Protein AF-A0A7C3YV09-F1 (afdb_monomer_lite)

Radius of gyration: 25.55 Å; chains: 1; bounding box: 56×50×70 Å

Secondary structure (DSSP, 8-state):
-HHHHHHHHHHHHHHHHHHHHHHH----------S-HHHHHHHHHHHHHHHHHHHHHHH-THHHHHHHHHHHHH--HHHHHHHHHHHH-TTS-HHHHHHHHHHHHHH--HHHHHHHHHHTTSTTTHHHHHHHHHHTT-HHHHHHHHHHTT-GGGGTT-GGGHHHHHHHTT-SSHHHHHHHHHHHHHTS-S-HHHHHHHHHHHTT-SSHHHHHHHHHHHHHHHGGGGHHHHHHHHTT---HHHHTT-TTHHHHHHHHHHHHHHHHHT-

Structure (mmCIF, N/CA/C/O backbone):
data_AF-A0A7C3YV09-F1
#
_entry.id   AF-A0A7C3YV09-F1
#
loop_
_atom_site.group_PDB
_atom_site.id
_atom_site.type_symbol
_atom_site.label_atom_id
_atom_site.label_alt_id
_atom_site.label_comp_id
_atom_site.label_asym_id
_atom_site.label_entity_id
_atom_site.label_seq_id
_atom_site.pdbx_PDB_ins_code
_atom_site.Cartn_x
_atom_site.Cartn_y
_atom_site.Cartn_z
_atom_site.occupancy
_atom_site.B_iso_or_equiv
_atom_site.auth_seq_id
_atom_site.auth_comp_id
_atom_site.auth_asym_id
_atom_site.auth_atom_id
_atom_site.pdbx_PDB_model_num
ATOM 1 N N . MET A 1 1 ? 35.992 11.903 -17.906 1.00 48.69 1 MET A N 1
ATOM 2 C CA . MET A 1 1 ? 34.557 11.782 -18.276 1.00 48.69 1 MET A CA 1
ATOM 3 C C . MET A 1 1 ? 34.264 10.594 -19.197 1.00 48.69 1 MET A C 1
ATOM 5 O O . MET A 1 1 ? 33.323 9.869 -18.907 1.00 48.69 1 MET A O 1
ATOM 9 N N . PHE A 1 2 ? 35.063 10.348 -20.244 1.00 41.41 2 PHE A N 1
ATOM 10 C CA . PHE A 1 2 ? 34.848 9.272 -21.231 1.00 41.41 2 PHE A CA 1
ATOM 11 C C . PHE A 1 2 ? 34.800 7.844 -20.635 1.00 41.41 2 PHE A C 1
ATOM 13 O O . PHE A 1 2 ? 33.853 7.107 -20.892 1.00 41.41 2 PHE A O 1
ATOM 20 N N . ASN A 1 3 ? 35.731 7.493 -19.736 1.00 53.75 3 ASN A N 1
ATOM 21 C CA . ASN A 1 3 ? 35.759 6.164 -19.096 1.00 53.75 3 ASN A CA 1
ATOM 22 C C . ASN A 1 3 ? 34.523 5.866 -18.236 1.00 53.75 3 ASN A C 1
ATOM 24 O O . ASN A 1 3 ? 33.984 4.769 -18.306 1.00 53.75 3 ASN A O 1
ATOM 28 N N . ARG A 1 4 ? 34.012 6.858 -17.496 1.00 54.62 4 ARG A N 1
ATOM 29 C CA . ARG A 1 4 ? 32.822 6.693 -16.646 1.00 54.62 4 ARG A CA 1
ATOM 30 C C . ARG A 1 4 ? 31.547 6.497 -17.476 1.00 54.62 4 ARG A C 1
ATOM 32 O O . ARG A 1 4 ? 30.657 5.764 -17.061 1.00 54.62 4 ARG A O 1
ATOM 39 N N . LYS A 1 5 ? 31.460 7.132 -18.653 1.00 51.94 5 LYS A N 1
ATOM 40 C CA . LYS A 1 5 ? 30.343 6.950 -19.593 1.00 51.94 5 LYS A CA 1
ATOM 41 C C . LYS A 1 5 ? 30.357 5.542 -20.203 1.00 51.94 5 LYS A C 1
ATOM 43 O O . LYS A 1 5 ? 29.331 4.874 -20.159 1.00 51.94 5 LYS A O 1
ATOM 48 N N . MET A 1 6 ? 31.520 5.067 -20.659 1.00 53.25 6 MET A N 1
ATOM 49 C CA . MET A 1 6 ? 31.683 3.691 -21.157 1.00 53.25 6 MET A CA 1
ATOM 50 C C . MET A 1 6 ? 31.401 2.631 -20.088 1.00 53.25 6 MET A C 1
ATOM 52 O O . MET A 1 6 ? 30.827 1.591 -20.386 1.00 53.25 6 MET A O 1
ATOM 56 N N . GLU A 1 7 ? 31.811 2.864 -18.845 1.00 60.53 7 GLU A N 1
ATOM 57 C CA . GLU A 1 7 ? 31.589 1.926 -17.742 1.00 60.53 7 GLU A CA 1
ATOM 58 C C . GLU A 1 7 ? 30.100 1.809 -17.383 1.00 60.53 7 GLU A C 1
ATOM 60 O O . GLU A 1 7 ? 29.588 0.707 -17.183 1.00 60.53 7 GLU A O 1
ATOM 65 N N . ILE A 1 8 ? 29.377 2.935 -17.401 1.00 55.62 8 ILE A N 1
ATOM 66 C CA . ILE A 1 8 ? 27.917 2.965 -17.258 1.00 55.62 8 ILE A CA 1
ATOM 67 C C . ILE A 1 8 ? 27.248 2.234 -18.428 1.00 55.62 8 ILE A C 1
ATOM 69 O O . ILE A 1 8 ? 26.404 1.378 -18.187 1.00 55.62 8 ILE A O 1
ATOM 73 N N . GLU A 1 9 ? 27.637 2.515 -19.675 1.00 57.12 9 GLU A N 1
ATOM 74 C CA . GLU A 1 9 ? 27.105 1.828 -20.862 1.00 57.12 9 GLU A CA 1
ATOM 75 C C . GLU A 1 9 ? 27.348 0.315 -20.813 1.00 57.12 9 GLU A C 1
ATOM 77 O O . GLU A 1 9 ? 26.419 -0.453 -21.050 1.00 57.12 9 GLU A O 1
ATOM 82 N N . LYS A 1 10 ? 28.546 -0.135 -20.419 1.00 63.06 10 LYS A N 1
ATOM 83 C CA . LYS A 1 10 ? 28.852 -1.565 -20.243 1.00 63.06 10 LYS A CA 1
ATOM 84 C C . LYS A 1 10 ? 27.977 -2.213 -19.177 1.00 63.06 10 LYS A C 1
ATOM 86 O O . LYS A 1 10 ? 27.435 -3.286 -19.424 1.00 63.06 10 LYS A O 1
ATOM 91 N N . LYS A 1 11 ? 27.799 -1.556 -18.026 1.00 63.25 11 LYS A N 1
ATOM 92 C CA . LYS A 1 11 ? 26.943 -2.053 -16.938 1.00 63.25 11 LYS A CA 1
ATOM 93 C C . LYS A 1 11 ? 25.463 -2.092 -17.333 1.00 63.25 11 LYS A C 1
ATOM 95 O O . LYS A 1 11 ? 24.710 -2.929 -16.854 1.00 63.25 11 LYS A O 1
ATOM 100 N N . LEU A 1 12 ? 25.039 -1.194 -18.214 1.00 58.47 12 LEU A N 1
ATOM 101 C CA . LEU A 1 12 ? 23.673 -1.148 -18.725 1.00 58.47 12 LEU A CA 1
ATOM 102 C C . LEU A 1 12 ? 23.387 -2.192 -19.768 1.00 58.47 12 LEU A C 1
ATOM 104 O O . LEU A 1 12 ? 22.360 -2.851 -19.691 1.00 58.47 12 LEU A O 1
ATOM 108 N N . LEU A 1 13 ? 24.297 -2.342 -20.723 1.00 62.31 13 LEU A N 1
ATOM 109 C CA . LEU A 1 13 ? 24.251 -3.428 -21.680 1.00 62.31 13 LEU A CA 1
ATOM 110 C C . LEU A 1 13 ? 24.251 -4.756 -20.927 1.00 62.31 13 LEU A C 1
ATOM 112 O O . LEU A 1 13 ? 23.401 -5.590 -21.210 1.00 62.31 13 LEU A O 1
ATOM 116 N N . SER A 1 14 ? 25.110 -4.931 -19.919 1.00 64.69 14 SER A N 1
ATOM 117 C CA . SER A 1 14 ? 25.144 -6.170 -19.144 1.00 64.69 14 SER A CA 1
ATOM 118 C C . SER A 1 14 ? 23.856 -6.406 -18.349 1.00 64.69 14 SER A C 1
ATOM 120 O O . SER A 1 14 ? 23.325 -7.511 -18.406 1.00 64.69 14 SER A O 1
ATOM 122 N N . LEU A 1 15 ? 23.282 -5.387 -17.694 1.00 62.34 15 LEU A N 1
ATOM 123 C CA . LEU A 1 15 ? 22.010 -5.526 -16.972 1.00 62.34 15 LEU A CA 1
ATOM 124 C C . LEU A 1 15 ? 20.827 -5.763 -17.922 1.00 62.34 15 LEU A C 1
ATOM 126 O O . LEU A 1 15 ? 20.001 -6.635 -17.671 1.00 62.34 15 LEU A O 1
ATOM 130 N N . TYR A 1 16 ? 20.765 -5.029 -19.035 1.00 62.12 16 TYR A N 1
ATOM 131 C CA . TYR A 1 16 ? 19.747 -5.203 -20.069 1.00 62.12 16 TYR A CA 1
ATOM 132 C C . TYR A 1 16 ? 19.810 -6.605 -20.669 1.00 62.12 16 TYR A C 1
ATOM 134 O O . TYR A 1 16 ? 18.786 -7.274 -20.747 1.00 62.12 16 TYR A O 1
ATOM 142 N N . PHE A 1 17 ? 21.003 -7.084 -21.037 1.00 62.31 17 PHE A N 1
ATOM 143 C CA . PHE A 1 17 ? 21.182 -8.438 -21.551 1.00 62.31 17 PHE A CA 1
ATOM 144 C C . PHE A 1 17 ? 20.868 -9.490 -20.494 1.00 62.31 17 PHE A C 1
ATOM 146 O O . PHE A 1 17 ? 20.168 -10.445 -20.811 1.00 62.31 17 PHE A O 1
ATOM 153 N N . ALA A 1 18 ? 21.306 -9.309 -19.247 1.00 62.19 18 ALA A N 1
ATOM 154 C CA . ALA A 1 18 ? 20.987 -10.232 -18.166 1.00 62.19 18 ALA A CA 1
ATOM 155 C C . ALA A 1 18 ? 19.475 -10.356 -17.978 1.00 62.19 18 ALA A C 1
ATOM 157 O O . ALA A 1 18 ? 18.958 -11.470 -17.930 1.00 62.19 18 ALA A O 1
ATOM 158 N N . ILE A 1 19 ? 18.744 -9.238 -17.951 1.00 60.25 19 ILE A N 1
ATOM 159 C CA . ILE A 1 19 ? 17.295 -9.292 -17.773 1.00 60.25 19 ILE A CA 1
ATOM 160 C C . ILE A 1 19 ? 16.592 -9.783 -19.037 1.00 60.25 19 ILE A C 1
ATOM 162 O O . ILE A 1 19 ? 15.742 -10.658 -18.937 1.00 60.25 19 ILE A O 1
ATOM 166 N N . PHE A 1 20 ? 16.981 -9.337 -20.231 1.00 60.16 20 PHE A N 1
ATOM 167 C CA . PHE A 1 20 ? 16.472 -9.895 -21.487 1.00 60.16 20 PHE A CA 1
ATOM 168 C C . PHE A 1 20 ? 16.634 -11.423 -21.528 1.00 60.16 20 PHE A C 1
ATOM 170 O O . PHE A 1 20 ? 15.719 -12.134 -21.937 1.00 60.16 20 PHE A O 1
ATOM 177 N N . PHE A 1 21 ? 17.756 -11.946 -21.034 1.00 58.84 21 PHE A N 1
ATOM 178 C CA . PHE A 1 21 ? 18.018 -13.379 -20.963 1.00 58.84 21 PHE A CA 1
ATOM 179 C C . PHE A 1 21 ? 17.172 -14.084 -19.887 1.00 58.84 21 PHE A C 1
ATOM 181 O O . PHE A 1 21 ? 16.610 -15.141 -20.161 1.00 58.84 21 PHE A O 1
ATOM 188 N N . ILE A 1 22 ? 16.979 -13.478 -18.703 1.00 57.72 22 ILE A N 1
ATOM 189 C CA . ILE A 1 22 ? 15.994 -13.928 -17.689 1.00 57.72 22 ILE A CA 1
ATOM 190 C C . ILE A 1 22 ? 14.589 -14.024 -18.300 1.00 57.72 22 ILE A C 1
ATOM 192 O O . ILE A 1 22 ? 13.803 -14.922 -17.984 1.00 57.72 22 ILE A O 1
ATOM 196 N N . LEU A 1 23 ? 14.263 -13.079 -19.176 1.00 56.72 23 LEU A N 1
ATOM 197 C CA . LEU A 1 23 ? 12.953 -12.957 -19.786 1.00 56.72 23 LEU A CA 1
ATOM 198 C C . LEU A 1 23 ? 12.752 -13.925 -20.965 1.00 56.72 23 LEU A C 1
ATOM 200 O O . LEU A 1 23 ? 11.612 -14.321 -21.190 1.00 56.72 23 LEU A O 1
ATOM 204 N N . ASN A 1 24 ? 13.809 -14.371 -21.651 1.00 52.88 24 ASN A N 1
ATOM 205 C CA . ASN A 1 24 ? 13.679 -15.116 -22.912 1.00 52.88 24 ASN A CA 1
ATOM 206 C C . ASN A 1 24 ? 14.362 -16.495 -22.952 1.00 52.88 24 ASN A C 1
ATOM 208 O O . ASN A 1 24 ? 14.153 -17.230 -23.912 1.00 52.88 24 ASN A O 1
ATOM 212 N N . VAL A 1 25 ? 15.141 -16.888 -21.937 1.00 50.59 25 VAL A N 1
ATOM 213 C CA . VAL A 1 25 ? 15.814 -18.199 -21.910 1.00 50.59 25 VAL A CA 1
ATOM 214 C C . VAL A 1 25 ? 15.523 -18.930 -20.600 1.00 50.59 25 VAL A C 1
ATOM 216 O O . VAL A 1 25 ? 16.203 -18.772 -19.585 1.00 50.59 25 VAL A O 1
ATOM 219 N N . SER A 1 26 ? 14.491 -19.771 -20.623 1.00 44.12 26 SER A N 1
ATOM 220 C CA . SER A 1 26 ? 14.277 -20.826 -19.633 1.00 44.12 26 SER A CA 1
ATOM 221 C C . SER A 1 26 ? 15.156 -22.028 -19.994 1.00 44.12 26 SER A C 1
ATOM 223 O O . SER A 1 26 ? 14.971 -22.642 -21.037 1.00 44.12 26 SER A O 1
ATOM 225 N N . ASN A 1 27 ? 16.078 -22.379 -19.094 1.00 44.69 27 ASN A N 1
ATOM 226 C CA . ASN A 1 27 ? 17.000 -23.521 -19.163 1.00 44.69 27 ASN A CA 1
ATOM 227 C C . ASN A 1 27 ? 18.178 -23.380 -20.137 1.00 44.69 27 ASN A C 1
ATOM 229 O O . ASN A 1 27 ? 18.193 -23.952 -21.223 1.00 44.69 27 ASN A O 1
ATOM 233 N N . LEU A 1 28 ? 19.261 -22.765 -19.660 1.00 43.41 28 LEU A N 1
ATOM 234 C CA . LEU A 1 28 ? 20.589 -23.183 -20.099 1.00 43.41 28 LEU A CA 1
ATOM 235 C C . LEU A 1 28 ? 20.904 -24.533 -19.443 1.00 43.41 28 LEU A C 1
ATOM 237 O O . LEU A 1 28 ? 21.456 -24.587 -18.347 1.00 43.41 28 LEU A O 1
ATOM 241 N N . LYS A 1 29 ? 20.527 -25.636 -20.095 1.00 41.62 29 LYS A N 1
ATOM 242 C CA . LYS A 1 29 ? 21.297 -26.872 -19.935 1.00 41.62 29 LYS A CA 1
ATOM 243 C C . LYS A 1 29 ? 22.548 -26.711 -20.790 1.00 41.62 29 LYS A C 1
ATOM 245 O O . LYS A 1 29 ? 22.455 -26.298 -21.944 1.00 41.62 29 LYS A O 1
ATOM 250 N N . SER A 1 30 ? 23.708 -26.982 -20.203 1.00 42.47 30 SER A N 1
ATOM 251 C CA . SER A 1 30 ? 24.995 -26.988 -20.893 1.00 42.47 30 SER A CA 1
ATOM 252 C C . SER A 1 30 ? 25.041 -28.142 -21.898 1.00 42.47 30 SER A C 1
ATOM 254 O O . SER A 1 30 ? 25.648 -29.180 -21.637 1.00 42.47 30 SER A O 1
ATOM 256 N N . ASP A 1 31 ? 24.383 -27.997 -23.045 1.00 37.12 31 ASP A N 1
ATOM 257 C CA . ASP A 1 31 ? 24.606 -28.898 -24.171 1.00 37.12 31 ASP A CA 1
ATOM 258 C C . ASP A 1 31 ? 25.917 -28.508 -24.855 1.00 37.12 31 ASP A C 1
ATOM 260 O O . ASP A 1 31 ? 25.985 -27.758 -25.831 1.00 37.12 31 ASP A O 1
ATOM 264 N N . ASN A 1 32 ? 26.991 -29.044 -24.281 1.00 46.09 32 ASN A N 1
ATOM 265 C CA . ASN A 1 32 ? 28.306 -29.111 -24.887 1.00 46.09 32 ASN A CA 1
ATOM 266 C C . ASN A 1 32 ? 28.230 -29.958 -26.157 1.00 46.09 32 ASN A C 1
ATOM 268 O O . ASN A 1 32 ? 28.344 -31.182 -26.101 1.00 46.09 32 ASN A O 1
ATOM 272 N N . LYS A 1 33 ? 28.127 -29.318 -27.324 1.00 42.50 33 LYS A N 1
ATOM 273 C CA . LYS A 1 33 ? 28.618 -29.922 -28.566 1.00 42.50 33 LYS A CA 1
ATOM 274 C C . LYS A 1 33 ? 29.227 -28.880 -29.499 1.00 42.50 33 LYS A C 1
ATOM 276 O O . LYS A 1 33 ? 28.528 -28.136 -30.172 1.00 42.50 33 LYS A O 1
ATOM 281 N N . LYS A 1 34 ? 30.566 -28.926 -29.498 1.00 49.66 34 LYS A N 1
ATOM 282 C CA . LYS A 1 34 ? 31.521 -28.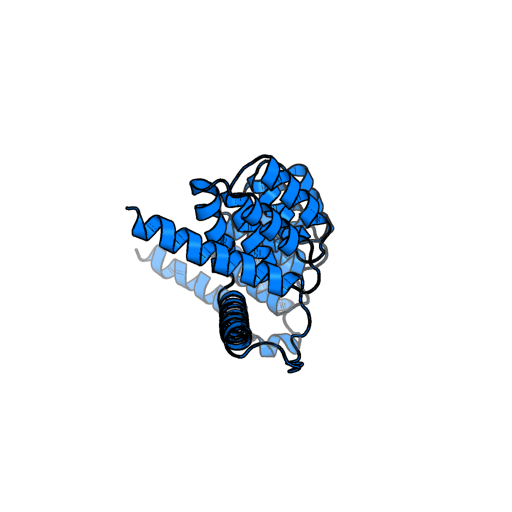666 -30.585 1.00 49.66 34 LYS A CA 1
ATOM 283 C C . LYS A 1 34 ? 31.239 -27.428 -31.438 1.00 49.66 34 LYS A C 1
ATOM 285 O O . LYS A 1 34 ? 30.390 -27.492 -32.313 1.00 49.66 34 LYS A O 1
ATOM 290 N N . ASN A 1 35 ? 32.040 -26.373 -31.244 1.00 40.12 35 ASN A N 1
ATOM 291 C CA . ASN A 1 35 ? 32.704 -25.632 -32.329 1.00 40.12 35 ASN A CA 1
ATOM 292 C C . ASN A 1 35 ? 33.663 -24.559 -31.767 1.00 40.12 35 ASN A C 1
ATOM 294 O O . ASN A 1 35 ? 33.213 -23.583 -31.179 1.00 40.12 35 ASN A O 1
ATOM 298 N N . GLY A 1 36 ? 34.969 -24.732 -32.014 1.00 44.03 36 GLY A N 1
ATOM 299 C CA . GLY A 1 36 ? 36.025 -23.714 -31.874 1.00 44.03 36 GLY A CA 1
ATOM 300 C C . GLY A 1 36 ? 36.362 -23.275 -30.442 1.00 44.03 36 GLY A C 1
ATOM 301 O O . GLY A 1 36 ? 35.639 -22.478 -29.850 1.00 44.03 36 GLY A O 1
ATOM 302 N N . GLU A 1 37 ? 37.511 -23.717 -29.925 1.00 49.31 37 GLU A N 1
ATOM 303 C CA . GLU A 1 37 ? 37.966 -23.512 -28.535 1.00 49.31 37 GLU A CA 1
ATOM 304 C C . GLU A 1 37 ? 37.949 -22.041 -28.066 1.00 49.31 37 GLU A C 1
ATOM 306 O O . GLU A 1 37 ? 37.580 -21.779 -26.927 1.00 49.31 37 GLU A O 1
ATOM 311 N N . ASN A 1 38 ? 38.203 -21.058 -28.942 1.00 45.59 38 ASN A N 1
ATOM 312 C CA . ASN A 1 38 ? 38.126 -19.633 -28.572 1.00 45.59 38 ASN A CA 1
ATOM 313 C C . ASN A 1 38 ? 36.698 -19.051 -28.526 1.00 45.59 38 ASN A C 1
ATOM 315 O O . ASN A 1 38 ? 36.436 -18.156 -27.727 1.00 45.59 38 ASN A O 1
ATOM 319 N N . LYS A 1 39 ? 35.756 -19.554 -29.340 1.00 43.53 39 LYS A N 1
ATOM 320 C CA . LYS A 1 39 ? 34.348 -19.096 -29.320 1.00 43.53 39 LYS A CA 1
ATOM 321 C C . LYS A 1 39 ? 33.547 -19.730 -28.178 1.00 43.53 39 LYS A C 1
ATOM 323 O O . LYS A 1 39 ? 32.565 -19.141 -27.733 1.00 43.53 39 LYS A O 1
ATOM 328 N N . GLY A 1 40 ? 33.970 -20.903 -27.697 1.00 48.19 40 GLY A N 1
ATOM 329 C CA . GLY A 1 40 ? 33.414 -21.544 -26.500 1.00 48.19 40 GLY A CA 1
ATOM 330 C C . GLY A 1 40 ? 33.701 -20.744 -25.227 1.00 48.19 40 GLY A C 1
ATOM 331 O O . GLY A 1 40 ? 32.776 -20.407 -24.500 1.00 48.19 40 GLY A O 1
ATOM 332 N N . ILE A 1 41 ? 34.954 -20.323 -25.022 1.00 49.75 41 ILE A N 1
ATOM 333 C CA . ILE A 1 41 ? 35.388 -19.626 -23.796 1.00 49.75 41 ILE A CA 1
ATOM 334 C C . ILE A 1 41 ? 34.704 -18.259 -23.616 1.00 49.75 41 ILE A C 1
ATOM 336 O O . ILE A 1 41 ? 34.315 -17.905 -22.503 1.00 49.75 41 ILE A O 1
ATOM 340 N N . GLU A 1 42 ? 34.539 -17.471 -24.685 1.00 52.88 42 GLU A N 1
ATOM 341 C CA . GLU A 1 42 ? 33.820 -16.186 -24.604 1.00 52.88 42 GLU A CA 1
ATOM 342 C C . GLU A 1 42 ? 32.324 -16.373 -24.333 1.00 52.88 42 GLU A C 1
ATOM 344 O O . GLU A 1 42 ? 31.729 -15.594 -23.584 1.00 52.88 42 GLU A O 1
ATOM 349 N N . ARG A 1 43 ? 31.720 -17.427 -24.894 1.00 54.53 43 ARG A N 1
ATOM 350 C CA . ARG A 1 43 ? 30.315 -17.772 -24.660 1.00 54.53 43 ARG A CA 1
ATOM 351 C C . ARG A 1 43 ? 30.081 -18.239 -23.224 1.00 54.53 43 ARG A C 1
ATOM 353 O O . ARG A 1 43 ? 29.095 -17.822 -22.623 1.00 54.53 43 ARG A O 1
ATOM 360 N N . ASP A 1 44 ? 30.988 -19.035 -22.670 1.00 62.19 44 ASP A N 1
ATOM 361 C CA . ASP A 1 44 ? 30.890 -19.544 -21.300 1.00 62.19 44 ASP A CA 1
ATOM 362 C C . ASP A 1 44 ? 31.063 -18.414 -20.276 1.00 62.19 44 ASP A C 1
ATOM 364 O O . ASP A 1 44 ? 30.223 -18.257 -19.390 1.00 62.19 44 ASP A O 1
ATOM 368 N N . LYS A 1 45 ? 32.046 -17.523 -20.474 1.00 63.94 45 LYS A N 1
ATOM 369 C CA . LYS A 1 45 ? 32.207 -16.306 -19.652 1.00 63.94 45 LYS A CA 1
ATOM 370 C C . LYS A 1 45 ? 30.988 -15.386 -19.719 1.00 63.94 45 LYS A C 1
ATOM 372 O O . LYS A 1 45 ? 30.588 -14.806 -18.713 1.00 63.94 45 LYS A O 1
ATOM 377 N N . TYR A 1 46 ? 30.390 -15.240 -20.901 1.00 60.56 46 TYR A N 1
ATOM 378 C CA . TYR A 1 46 ? 29.169 -14.456 -21.076 1.00 60.56 46 TYR A CA 1
ATOM 379 C C . TYR A 1 46 ? 27.978 -15.080 -20.334 1.00 60.56 46 TYR A C 1
ATOM 381 O O . TYR A 1 46 ? 27.223 -14.371 -19.670 1.00 60.56 46 TYR A O 1
ATOM 389 N N . ILE A 1 47 ? 27.820 -16.403 -20.403 1.00 63.19 47 ILE A N 1
ATOM 390 C CA . ILE A 1 47 ? 26.771 -17.132 -19.683 1.00 63.19 47 ILE A CA 1
ATOM 391 C C . ILE A 1 47 ? 26.950 -16.996 -18.166 1.00 63.19 47 ILE A C 1
ATOM 393 O O . ILE A 1 47 ? 25.977 -16.714 -17.465 1.00 63.19 47 ILE A O 1
ATOM 397 N N . GLU A 1 48 ? 28.172 -17.147 -17.656 1.00 68.88 48 GLU A N 1
ATOM 398 C CA . GLU A 1 48 ? 28.483 -16.963 -16.234 1.00 68.88 48 GLU A CA 1
ATOM 399 C C . GLU A 1 48 ? 28.158 -15.544 -15.758 1.00 68.88 48 GLU A C 1
ATOM 401 O O . GLU A 1 48 ? 27.524 -15.370 -14.717 1.00 68.88 48 GLU A O 1
ATOM 406 N N . GLU A 1 49 ? 28.516 -14.528 -16.546 1.00 65.50 49 GLU A N 1
ATOM 407 C CA . GLU A 1 49 ? 28.190 -13.130 -16.262 1.00 65.50 49 GLU A CA 1
ATOM 408 C C . GLU A 1 49 ? 26.671 -12.904 -16.215 1.00 65.50 49 GLU A C 1
ATOM 410 O O . GLU A 1 49 ? 26.163 -12.260 -15.296 1.00 65.50 49 GLU A O 1
ATOM 415 N N . VAL A 1 50 ? 25.920 -13.482 -17.156 1.00 62.69 50 VAL A N 1
ATOM 416 C CA . VAL A 1 50 ? 24.451 -13.415 -17.179 1.00 62.69 50 VAL A CA 1
ATOM 417 C C . VAL A 1 50 ? 23.837 -14.112 -15.963 1.00 62.69 50 VAL A C 1
ATOM 419 O O . VAL A 1 50 ? 22.912 -13.570 -15.355 1.00 62.69 50 VAL A O 1
ATOM 422 N N . ILE A 1 51 ? 24.346 -15.282 -15.564 1.00 65.75 51 ILE A N 1
ATOM 423 C CA . ILE A 1 51 ? 23.888 -15.997 -14.361 1.00 65.75 51 ILE A CA 1
ATOM 424 C C . ILE A 1 51 ? 24.190 -15.177 -13.103 1.00 65.75 51 ILE A C 1
ATOM 426 O O . ILE A 1 51 ? 23.313 -15.029 -12.248 1.00 65.75 51 ILE A O 1
ATOM 430 N N . ARG A 1 52 ? 25.392 -14.598 -13.005 1.00 73.50 52 ARG A N 1
ATOM 431 C CA . ARG A 1 52 ? 25.792 -13.739 -11.885 1.00 73.50 52 ARG A CA 1
ATOM 432 C C . ARG A 1 52 ? 24.883 -12.522 -11.776 1.00 73.50 52 ARG A C 1
ATOM 434 O O . ARG A 1 52 ? 24.373 -12.237 -10.698 1.00 73.50 52 ARG A O 1
ATOM 441 N N . LEU A 1 53 ? 24.642 -11.827 -12.887 1.00 66.06 53 LEU A N 1
ATOM 442 C CA . LEU A 1 53 ? 23.768 -10.654 -12.926 1.00 66.06 53 LEU A CA 1
ATOM 443 C C . LEU A 1 53 ? 22.315 -11.024 -12.629 1.00 66.06 53 LEU A C 1
ATOM 445 O O . LEU A 1 53 ? 21.638 -10.294 -11.914 1.00 66.06 53 LEU A O 1
ATOM 449 N N . LYS A 1 54 ? 21.843 -12.185 -13.096 1.00 66.31 54 LYS A N 1
ATOM 450 C CA . LYS A 1 54 ? 20.534 -12.720 -12.711 1.00 66.31 54 LYS A CA 1
ATOM 451 C C . LYS A 1 54 ? 20.432 -12.877 -11.198 1.00 66.31 54 LYS A C 1
ATOM 453 O O . LYS A 1 54 ? 19.493 -12.357 -10.605 1.00 66.31 54 LYS A O 1
ATOM 458 N N . GLN A 1 55 ? 21.393 -13.552 -10.572 1.00 69.31 55 GLN A N 1
ATOM 459 C CA . GLN A 1 55 ? 21.426 -13.707 -9.116 1.00 69.31 55 GLN A CA 1
ATOM 460 C C . GLN A 1 55 ? 21.515 -12.354 -8.404 1.00 69.31 55 GLN A C 1
ATOM 462 O O . GLN A 1 55 ? 20.819 -12.135 -7.418 1.00 69.31 55 GLN A O 1
ATOM 467 N N . GLU A 1 56 ? 22.318 -11.422 -8.918 1.00 74.12 56 GLU A N 1
ATOM 468 C CA . GLU A 1 56 ? 22.441 -10.082 -8.350 1.00 74.12 56 GLU A CA 1
ATOM 469 C C . GLU A 1 56 ? 21.112 -9.321 -8.385 1.00 74.12 56 GLU A C 1
ATOM 471 O O . GLU A 1 56 ? 20.746 -8.708 -7.388 1.00 74.12 56 GLU A O 1
ATOM 476 N N . ILE A 1 57 ? 20.359 -9.407 -9.483 1.00 69.75 57 ILE A N 1
ATOM 477 C CA . ILE A 1 57 ? 19.051 -8.755 -9.627 1.00 69.75 57 ILE A CA 1
ATOM 478 C C . ILE A 1 57 ? 18.003 -9.406 -8.727 1.00 69.75 57 ILE A C 1
ATOM 480 O O . 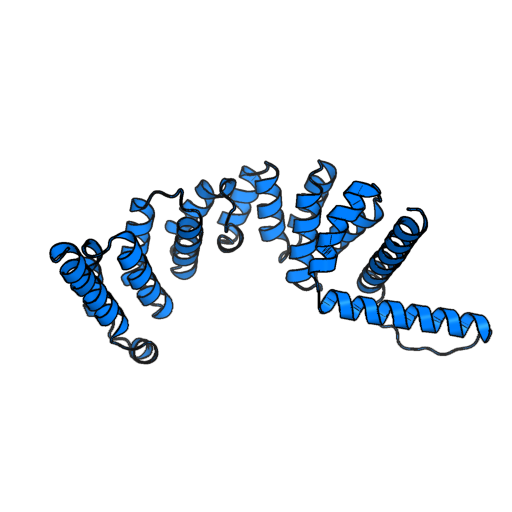ILE A 1 57 ? 17.251 -8.687 -8.075 1.00 69.75 57 ILE A O 1
ATOM 484 N N . TYR A 1 58 ? 17.983 -10.740 -8.631 1.00 71.81 58 TYR A N 1
ATOM 485 C CA . TYR A 1 58 ? 17.117 -11.439 -7.673 1.00 71.81 58 TYR A CA 1
ATOM 486 C C . TYR A 1 58 ? 17.419 -11.024 -6.229 1.00 71.81 58 TYR A C 1
ATOM 488 O O . TYR A 1 58 ? 16.500 -10.834 -5.438 1.00 71.81 58 TYR A O 1
ATOM 496 N N . ASN A 1 59 ? 18.696 -10.830 -5.897 1.00 77.31 59 ASN A N 1
ATOM 497 C CA . ASN A 1 59 ? 19.118 -10.416 -4.561 1.00 77.31 59 ASN A CA 1
ATOM 498 C C . ASN A 1 59 ? 18.963 -8.903 -4.321 1.00 77.31 59 ASN A C 1
ATOM 500 O O . ASN A 1 59 ? 18.924 -8.468 -3.171 1.00 77.31 59 ASN A O 1
ATOM 504 N N . LYS A 1 60 ? 18.913 -8.088 -5.384 1.00 82.94 60 LYS A N 1
ATOM 505 C CA . LYS A 1 60 ? 18.821 -6.620 -5.327 1.00 82.94 60 LYS A CA 1
ATOM 506 C C . LYS A 1 60 ? 17.860 -6.062 -6.392 1.00 82.94 60 LYS A C 1
ATOM 508 O O . LYS A 1 60 ? 18.309 -5.372 -7.315 1.00 82.94 60 LYS A O 1
ATOM 513 N N . PRO A 1 61 ? 16.536 -6.261 -6.244 1.00 80.38 61 PRO A N 1
ATOM 514 C CA . PRO A 1 61 ? 15.550 -5.761 -7.204 1.00 80.38 61 PRO A CA 1
ATOM 515 C C . PRO A 1 61 ? 15.614 -4.243 -7.435 1.00 80.38 61 PRO A C 1
ATOM 517 O O . PRO A 1 61 ? 15.326 -3.783 -8.534 1.00 80.38 61 PRO A O 1
ATOM 520 N N . ALA A 1 62 ? 16.076 -3.460 -6.451 1.00 83.75 62 ALA A N 1
ATOM 521 C CA . ALA A 1 62 ? 16.246 -2.006 -6.565 1.00 83.75 62 ALA A CA 1
ATOM 522 C C . ALA A 1 62 ? 17.136 -1.561 -7.746 1.00 83.75 62 ALA A C 1
ATOM 524 O O . ALA A 1 62 ? 16.965 -0.456 -8.262 1.00 83.75 62 ALA A O 1
ATOM 525 N N . LEU A 1 63 ? 18.039 -2.428 -8.227 1.00 82.00 63 LEU A N 1
ATOM 526 C CA . LEU A 1 63 ? 18.832 -2.166 -9.433 1.00 82.00 63 LEU A CA 1
ATOM 527 C C . LEU A 1 63 ? 17.954 -1.967 -10.678 1.00 82.00 63 LEU A C 1
ATOM 529 O O . LEU A 1 63 ? 18.340 -1.220 -11.576 1.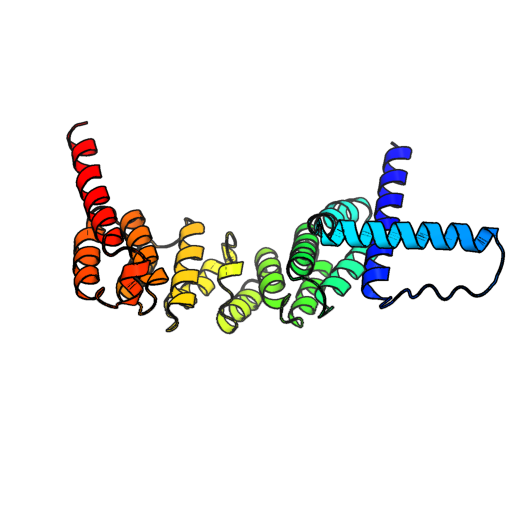00 82.00 63 LEU A O 1
ATOM 533 N N . ILE A 1 64 ? 16.774 -2.599 -10.722 1.00 86.31 64 ILE A N 1
ATOM 534 C CA . ILE A 1 64 ? 15.784 -2.419 -11.790 1.00 86.31 64 ILE A CA 1
ATOM 535 C C . ILE A 1 64 ? 15.323 -0.963 -11.800 1.00 86.31 64 ILE A C 1
ATOM 537 O O . ILE A 1 64 ? 15.436 -0.297 -12.823 1.00 86.31 64 ILE A O 1
ATOM 541 N N . ARG A 1 65 ? 14.884 -0.429 -10.656 1.00 90.81 65 ARG A N 1
ATOM 542 C CA . ARG A 1 65 ? 14.408 0.958 -10.536 1.00 90.81 65 ARG A CA 1
ATOM 543 C C . ARG A 1 65 ? 15.487 1.986 -10.865 1.00 90.81 65 ARG A C 1
ATOM 545 O O . ARG A 1 65 ? 15.185 3.032 -11.448 1.00 90.81 65 ARG A O 1
ATOM 552 N N . ASP A 1 66 ? 16.743 1.709 -10.527 1.00 86.06 66 ASP A N 1
ATOM 553 C CA . ASP A 1 66 ? 17.866 2.622 -10.774 1.00 86.06 66 ASP A CA 1
ATOM 554 C C . ASP A 1 66 ? 18.163 2.835 -12.273 1.00 86.06 66 ASP A C 1
ATOM 556 O O . ASP A 1 66 ? 18.746 3.865 -12.651 1.00 86.06 66 ASP A O 1
ATOM 560 N N . LEU A 1 67 ? 17.675 1.945 -13.151 1.00 85.44 67 LEU A N 1
ATOM 561 C CA . LEU A 1 67 ? 17.706 2.133 -14.607 1.00 85.44 67 LEU A CA 1
ATOM 562 C C . LEU A 1 67 ? 16.923 3.370 -15.066 1.00 85.44 67 LEU A C 1
ATOM 564 O O . LEU A 1 67 ? 17.218 3.929 -16.121 1.00 85.44 67 LEU A O 1
ATOM 568 N N . SER A 1 68 ? 15.982 3.876 -14.264 1.00 90.50 68 SER A N 1
ATOM 569 C CA . SER A 1 68 ? 15.268 5.126 -14.560 1.00 90.50 68 SER A CA 1
ATOM 570 C C . SER A 1 68 ? 16.228 6.311 -14.682 1.00 90.50 68 SER A C 1
ATOM 572 O O . SER A 1 68 ? 16.110 7.133 -15.593 1.00 90.50 68 SER A O 1
ATOM 574 N N . SER A 1 69 ? 17.241 6.371 -13.810 1.00 85.88 69 SER A N 1
ATOM 575 C CA . SER A 1 69 ? 18.272 7.412 -13.837 1.00 85.88 69 SER A CA 1
ATOM 576 C C . SER A 1 69 ? 19.111 7.341 -15.108 1.00 85.88 69 SER A C 1
ATOM 578 O O . SER A 1 69 ? 19.581 8.359 -15.616 1.00 85.88 69 SER A O 1
ATOM 580 N N . VAL A 1 70 ? 19.302 6.129 -15.621 1.00 79.81 70 VAL A N 1
ATOM 581 C CA . VAL A 1 70 ? 20.045 5.891 -16.843 1.00 79.81 70 VAL A CA 1
ATOM 582 C C . VAL A 1 70 ? 19.227 6.356 -18.021 1.00 79.81 70 VAL A C 1
ATOM 584 O O . VAL A 1 70 ? 19.738 7.159 -18.796 1.00 79.81 70 VAL A O 1
ATOM 587 N N . TRP A 1 71 ? 17.977 5.903 -18.130 1.00 87.69 71 TRP A N 1
ATOM 588 C CA . TRP A 1 71 ? 17.104 6.313 -19.220 1.00 87.69 71 TRP A CA 1
ATOM 589 C C . TRP A 1 71 ? 17.019 7.840 -19.293 1.00 87.69 71 TRP A C 1
ATOM 591 O O . TRP A 1 71 ? 17.117 8.417 -20.369 1.00 87.69 71 TRP A O 1
ATOM 601 N N . LYS A 1 72 ? 16.966 8.536 -18.148 1.00 86.62 72 LYS A N 1
ATOM 602 C CA . LYS A 1 72 ? 16.999 10.008 -18.119 1.00 86.62 72 LYS A CA 1
ATOM 603 C C . LYS A 1 72 ? 18.235 10.614 -18.793 1.00 86.62 72 LYS A C 1
ATOM 605 O O . LYS A 1 72 ? 18.105 11.671 -19.404 1.00 86.62 72 LYS A O 1
ATOM 610 N N . ARG A 1 73 ? 19.401 9.967 -18.686 1.00 84.81 73 ARG A N 1
ATOM 611 C CA . ARG A 1 73 ? 20.669 10.419 -19.285 1.00 84.81 73 ARG A CA 1
ATOM 612 C C . ARG A 1 73 ? 20.845 9.971 -20.734 1.00 84.81 73 ARG A C 1
ATOM 614 O O . ARG A 1 73 ? 21.459 10.702 -21.501 1.00 84.81 73 ARG A O 1
ATOM 621 N N . THR A 1 74 ? 20.385 8.770 -21.079 1.00 80.25 74 THR A N 1
ATOM 622 C CA . THR A 1 74 ? 20.697 8.124 -22.365 1.00 80.25 74 THR A CA 1
ATOM 623 C C . THR A 1 74 ? 19.542 8.123 -23.353 1.00 80.25 74 THR A C 1
ATOM 625 O O . THR A 1 74 ? 19.802 8.046 -24.546 1.00 80.25 74 THR A O 1
ATOM 628 N N . LYS A 1 75 ? 18.294 8.207 -22.871 1.00 84.31 75 LYS A N 1
ATOM 629 C CA . LYS A 1 75 ? 17.064 8.023 -23.661 1.00 84.31 75 LYS A CA 1
ATOM 630 C C . LYS A 1 75 ? 17.040 6.691 -24.417 1.00 84.31 75 LYS A C 1
ATOM 632 O O . LYS A 1 75 ? 16.609 6.618 -25.554 1.00 84.31 75 LYS A O 1
ATOM 637 N N . ASP A 1 76 ? 17.564 5.646 -23.783 1.00 80.12 76 ASP A N 1
ATOM 638 C CA . ASP A 1 76 ? 17.683 4.321 -24.386 1.00 80.12 76 ASP A CA 1
ATOM 639 C C . ASP A 1 76 ? 16.397 3.502 -24.199 1.00 80.12 76 ASP A C 1
ATOM 641 O O . ASP A 1 76 ? 16.135 2.990 -23.106 1.00 80.12 76 ASP A O 1
ATOM 645 N N . ASP A 1 77 ? 15.613 3.358 -25.268 1.00 85.56 77 ASP A N 1
ATOM 646 C CA . ASP A 1 77 ? 14.297 2.694 -25.272 1.00 85.56 77 ASP A CA 1
ATOM 647 C C . ASP A 1 77 ? 14.344 1.225 -24.851 1.00 85.56 77 ASP A C 1
ATOM 649 O O . ASP A 1 77 ? 13.353 0.668 -24.376 1.00 85.56 77 ASP A O 1
ATOM 653 N N . ARG A 1 78 ? 15.522 0.596 -24.914 1.00 81.44 78 ARG A N 1
ATOM 654 C CA . ARG A 1 78 ? 15.739 -0.743 -24.358 1.00 81.44 78 ARG A CA 1
ATOM 655 C C . ARG A 1 78 ? 15.351 -0.813 -22.881 1.00 81.44 78 ARG A C 1
ATOM 657 O O . ARG A 1 78 ? 14.826 -1.826 -22.434 1.00 81.44 78 ARG A O 1
ATOM 664 N N . ILE A 1 79 ? 15.539 0.267 -22.123 1.00 83.44 79 ILE A N 1
ATOM 665 C CA . ILE A 1 79 ? 15.145 0.328 -20.710 1.00 83.44 79 ILE A CA 1
ATOM 666 C C . ILE A 1 79 ? 13.617 0.347 -20.558 1.00 83.44 79 ILE A C 1
ATOM 668 O O . ILE A 1 79 ? 13.090 -0.290 -19.648 1.00 83.44 79 ILE A O 1
ATOM 672 N N . LEU A 1 80 ? 12.898 1.031 -21.451 1.00 91.62 80 LEU A N 1
ATOM 673 C CA . LEU A 1 80 ? 11.434 1.058 -21.430 1.00 91.62 80 LEU A CA 1
ATOM 674 C C . LEU A 1 80 ? 10.853 -0.304 -21.808 1.00 91.62 80 LEU A C 1
ATOM 676 O O . LEU A 1 80 ? 10.020 -0.832 -21.075 1.00 91.62 80 LEU A O 1
ATOM 680 N N . ASN A 1 81 ? 11.379 -0.915 -22.872 1.00 87.56 81 ASN A N 1
ATOM 681 C CA . ASN A 1 81 ? 11.008 -2.269 -23.294 1.00 87.56 81 ASN A CA 1
ATOM 682 C C . ASN A 1 81 ? 11.250 -3.294 -22.182 1.00 87.56 81 ASN A C 1
ATOM 684 O O . ASN A 1 81 ? 10.456 -4.210 -21.968 1.00 87.56 81 ASN A O 1
ATOM 688 N N . LEU A 1 82 ? 12.349 -3.130 -21.448 1.00 85.31 82 LEU A N 1
ATOM 689 C CA . LEU A 1 82 ? 12.668 -3.957 -20.299 1.00 85.31 82 LEU A CA 1
ATOM 690 C C . LEU A 1 82 ? 11.623 -3.815 -19.184 1.00 85.31 82 LEU A C 1
ATOM 692 O O . LEU A 1 82 ? 11.125 -4.829 -18.697 1.00 85.31 82 LEU A O 1
ATOM 696 N N . TYR A 1 83 ? 11.269 -2.589 -18.791 1.00 91.81 83 TYR A N 1
ATOM 697 C CA . TYR A 1 83 ? 10.218 -2.382 -17.794 1.00 91.81 83 TYR A CA 1
ATOM 698 C C . TYR A 1 83 ? 8.879 -2.949 -18.250 1.00 91.81 83 TYR A C 1
ATOM 700 O O . TYR A 1 83 ? 8.245 -3.662 -17.479 1.00 91.81 83 TYR A O 1
ATOM 708 N N . GLU A 1 84 ? 8.482 -2.697 -19.499 1.00 93.00 84 GLU A N 1
ATOM 709 C CA . GLU A 1 84 ? 7.261 -3.264 -20.072 1.00 93.00 84 GLU A CA 1
ATOM 710 C C . GLU A 1 84 ? 7.265 -4.792 -19.970 1.00 93.00 84 GLU A C 1
ATOM 712 O O . GLU A 1 84 ? 6.311 -5.388 -19.472 1.00 93.00 84 GLU A O 1
ATOM 717 N N . THR A 1 85 ? 8.371 -5.435 -20.346 1.00 87.56 85 THR A N 1
ATOM 718 C CA . THR A 1 85 ? 8.469 -6.896 -20.290 1.00 87.56 85 THR A CA 1
ATOM 719 C C . THR A 1 85 ? 8.394 -7.422 -18.855 1.00 87.56 85 THR A C 1
ATOM 721 O O . THR A 1 85 ? 7.775 -8.458 -18.616 1.00 87.56 85 THR A O 1
ATOM 724 N N . ILE A 1 86 ? 8.990 -6.717 -17.885 1.00 88.06 86 ILE A N 1
ATOM 725 C CA . ILE A 1 86 ? 8.880 -7.080 -16.464 1.00 88.06 86 ILE A CA 1
ATOM 726 C C . ILE A 1 86 ? 7.424 -6.980 -15.994 1.00 88.06 86 ILE A C 1
ATOM 728 O O . ILE A 1 86 ? 6.942 -7.899 -15.338 1.00 88.06 86 ILE A O 1
ATOM 732 N N . LEU A 1 87 ? 6.711 -5.905 -16.346 1.00 91.12 87 LEU A N 1
ATOM 733 C CA . LEU A 1 87 ? 5.313 -5.725 -15.943 1.00 91.12 87 LEU A CA 1
ATOM 734 C C . LEU A 1 87 ? 4.383 -6.788 -16.542 1.00 91.12 87 LEU A C 1
ATOM 736 O O . LEU A 1 87 ? 3.427 -7.204 -15.892 1.00 91.12 87 LEU A O 1
ATOM 740 N N . LEU A 1 88 ? 4.655 -7.243 -17.765 1.00 88.69 88 LEU A N 1
ATOM 741 C CA . LEU A 1 88 ? 3.786 -8.182 -18.478 1.00 88.69 88 LEU A CA 1
ATOM 742 C C . LEU A 1 88 ? 4.061 -9.657 -18.160 1.00 88.69 88 LEU A C 1
ATOM 744 O O . LEU A 1 88 ? 3.242 -10.511 -18.494 1.00 88.69 88 LEU A O 1
ATOM 748 N N . LYS A 1 89 ? 5.184 -9.993 -17.516 1.00 84.88 89 LYS A N 1
ATOM 749 C CA . LYS A 1 89 ? 5.554 -11.393 -17.279 1.00 84.88 89 LYS A CA 1
ATOM 750 C C . LYS A 1 89 ? 4.968 -11.936 -15.971 1.00 84.88 89 LYS A C 1
ATOM 752 O O . LYS A 1 89 ? 5.215 -11.403 -14.896 1.00 84.88 89 LYS A O 1
ATOM 757 N N . GLU A 1 90 ? 4.246 -13.052 -16.059 1.00 74.81 90 GLU A N 1
ATOM 758 C CA . GLU A 1 90 ? 3.503 -13.627 -14.921 1.00 74.81 90 GLU A CA 1
ATOM 759 C C . GLU A 1 90 ? 4.385 -14.311 -13.861 1.00 74.81 90 GLU A C 1
ATOM 761 O O . GLU A 1 90 ? 4.019 -14.358 -12.692 1.00 74.81 90 GLU A O 1
ATOM 766 N N . ASN A 1 91 ? 5.567 -14.811 -14.243 1.00 74.75 91 ASN A N 1
ATOM 767 C CA . ASN A 1 91 ? 6.440 -15.620 -13.374 1.00 74.75 91 ASN A CA 1
ATOM 768 C C . ASN A 1 91 ? 7.579 -14.822 -12.711 1.00 74.75 91 ASN A C 1
ATOM 770 O O . ASN A 1 91 ? 8.636 -15.382 -12.410 1.00 74.75 91 ASN A O 1
ATOM 774 N N . LEU A 1 92 ? 7.419 -13.509 -12.547 1.00 77.19 92 LEU A N 1
ATOM 775 C CA . LEU A 1 92 ? 8.401 -12.661 -11.865 1.00 77.19 92 LEU A CA 1
ATOM 776 C C . LEU A 1 92 ? 7.971 -12.366 -10.432 1.00 77.19 92 LEU A C 1
ATOM 778 O O . LEU A 1 92 ? 6.789 -12.420 -10.099 1.00 77.19 92 LEU A O 1
ATOM 782 N N . SER A 1 93 ? 8.948 -12.065 -9.574 1.00 82.00 93 SER A N 1
ATOM 783 C CA . SER A 1 93 ? 8.646 -11.723 -8.188 1.00 82.00 93 SER A CA 1
ATOM 784 C C . SER A 1 93 ? 7.932 -10.374 -8.115 1.00 82.00 93 SER A C 1
ATOM 786 O O . SER A 1 93 ? 8.152 -9.480 -8.941 1.00 82.00 93 SER A O 1
ATOM 788 N N . TYR A 1 94 ? 7.089 -10.227 -7.097 1.00 84.38 94 TYR A N 1
ATOM 789 C CA . TYR A 1 94 ? 6.363 -8.993 -6.826 1.00 84.38 94 TYR A CA 1
ATOM 790 C C . TYR A 1 94 ? 7.307 -7.784 -6.717 1.00 84.38 94 TYR A C 1
ATOM 792 O O . TYR A 1 94 ? 7.018 -6.720 -7.257 1.00 84.38 94 TYR A O 1
ATOM 800 N N . GLU A 1 95 ? 8.473 -7.961 -6.093 1.00 87.44 95 GLU A N 1
ATOM 801 C CA . GLU A 1 95 ? 9.489 -6.921 -5.921 1.00 87.44 95 GLU A CA 1
ATOM 802 C C . GLU A 1 95 ? 10.030 -6.430 -7.267 1.00 87.44 95 GLU A C 1
ATOM 804 O O . GLU A 1 95 ? 10.220 -5.233 -7.452 1.00 87.44 95 GLU A O 1
ATOM 809 N N . MET A 1 96 ? 10.245 -7.319 -8.240 1.00 87.38 96 MET A N 1
ATOM 810 C CA . MET A 1 96 ? 10.727 -6.907 -9.563 1.00 87.38 96 MET A CA 1
ATOM 811 C C . MET A 1 96 ? 9.694 -6.052 -10.300 1.00 87.38 96 MET A C 1
ATOM 813 O O . MET A 1 96 ? 10.040 -5.025 -10.885 1.00 87.38 96 MET A O 1
ATOM 817 N N . VAL A 1 97 ? 8.425 -6.464 -10.247 1.00 90.44 97 VAL A N 1
ATOM 818 C CA . VAL A 1 97 ? 7.303 -5.722 -10.839 1.00 90.44 97 VAL A CA 1
ATOM 819 C C . VAL A 1 97 ? 7.145 -4.364 -10.150 1.00 90.44 97 VAL A C 1
ATOM 821 O O . VAL A 1 97 ? 6.980 -3.343 -10.821 1.00 90.44 97 VAL A O 1
ATOM 824 N N . TRP A 1 98 ? 7.287 -4.337 -8.821 1.00 91.56 98 TRP A N 1
ATOM 825 C CA . TRP A 1 98 ? 7.276 -3.118 -8.018 1.00 91.56 98 TRP A CA 1
ATOM 826 C C . TRP A 1 98 ? 8.361 -2.129 -8.450 1.00 91.56 98 TRP A C 1
ATOM 828 O O . TRP A 1 98 ? 8.069 -0.972 -8.758 1.00 91.56 98 TRP A O 1
ATOM 838 N N . GLU A 1 99 ? 9.610 -2.583 -8.530 1.00 92.44 99 GLU A N 1
ATOM 839 C CA . GLU A 1 99 ? 10.749 -1.734 -8.884 1.00 92.44 99 GLU A CA 1
ATOM 840 C C . GLU A 1 99 ? 10.682 -1.250 -10.343 1.00 92.44 99 GLU A C 1
ATOM 842 O O . GLU A 1 99 ? 11.046 -0.106 -10.627 1.00 92.44 99 GLU A O 1
ATOM 847 N N . ALA A 1 100 ? 10.147 -2.058 -11.266 1.00 93.94 100 ALA A N 1
ATOM 848 C CA . ALA A 1 100 ? 9.901 -1.636 -12.646 1.00 93.94 100 ALA A CA 1
ATOM 849 C C . ALA A 1 100 ? 8.838 -0.526 -12.737 1.00 93.94 100 ALA A C 1
ATOM 851 O O . ALA A 1 100 ? 9.064 0.491 -13.398 1.00 93.94 100 ALA A O 1
ATOM 852 N 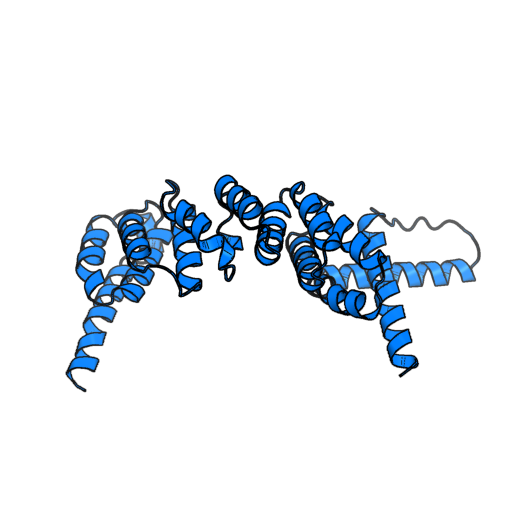N . ALA A 1 101 ? 7.712 -0.672 -12.029 1.00 96.44 101 ALA A N 1
ATOM 853 C CA . ALA A 1 101 ? 6.662 0.346 -11.993 1.00 96.44 101 ALA A CA 1
ATOM 854 C C . ALA A 1 101 ? 7.176 1.674 -11.403 1.00 96.44 101 ALA A C 1
ATOM 856 O O . ALA A 1 101 ? 6.933 2.745 -11.966 1.00 96.44 101 ALA A O 1
ATOM 857 N N . TRP A 1 102 ? 7.963 1.614 -10.324 1.00 95.56 102 TRP A N 1
ATOM 858 C CA . TRP A 1 102 ? 8.638 2.792 -9.768 1.00 95.56 102 TRP A CA 1
ATOM 859 C C . TRP A 1 102 ? 9.643 3.415 -10.739 1.00 95.56 102 TRP A C 1
ATOM 861 O O . TRP A 1 102 ? 9.747 4.640 -10.821 1.00 95.56 102 TRP A O 1
ATOM 871 N N . GLY A 1 103 ? 10.380 2.593 -11.487 1.00 96.38 103 GLY A N 1
ATOM 872 C CA . GLY A 1 103 ? 11.293 3.062 -12.525 1.00 96.38 103 GLY A CA 1
ATOM 873 C C . GLY A 1 103 ? 10.575 3.885 -13.601 1.00 96.38 103 GLY A C 1
ATOM 874 O O . GLY A 1 103 ? 11.035 4.973 -13.957 1.00 96.38 103 GLY A O 1
ATOM 875 N N . LEU A 1 104 ? 9.416 3.408 -14.065 1.00 98.12 104 LEU A N 1
ATOM 876 C CA . LEU A 1 104 ? 8.550 4.098 -15.030 1.00 98.12 104 LEU A CA 1
ATOM 877 C C . LEU A 1 104 ? 7.968 5.404 -14.474 1.00 98.12 104 LEU A C 1
ATOM 879 O O . LEU A 1 104 ? 7.978 6.425 -15.171 1.00 98.12 104 LEU A O 1
ATOM 883 N N . TYR A 1 105 ? 7.524 5.396 -13.214 1.00 97.50 105 TYR A N 1
ATOM 884 C CA . TYR A 1 105 ? 7.085 6.601 -12.508 1.00 97.50 105 TYR A CA 1
ATOM 885 C C . TYR A 1 105 ? 8.202 7.647 -12.435 1.00 97.50 105 TYR A C 1
ATOM 887 O O . TYR A 1 105 ? 7.996 8.805 -12.794 1.00 97.50 105 TYR A O 1
ATOM 895 N N . PHE A 1 106 ? 9.412 7.243 -12.037 1.00 96.50 106 PHE A N 1
ATOM 896 C CA . PHE A 1 106 ? 10.540 8.164 -11.955 1.00 96.50 106 PHE A CA 1
ATOM 897 C C . PHE A 1 106 ? 10.936 8.739 -13.305 1.00 96.50 106 PHE A C 1
ATOM 899 O O . PHE A 1 106 ? 11.403 9.877 -13.339 1.00 96.50 106 PHE A O 1
ATOM 906 N N . ILE A 1 107 ? 10.774 7.994 -14.398 1.00 97.44 107 ILE A N 1
ATOM 907 C CA . ILE A 1 107 ? 10.978 8.523 -15.748 1.00 97.44 107 ILE A CA 1
ATOM 908 C C . ILE A 1 107 ? 9.950 9.615 -16.075 1.00 97.44 107 ILE A C 1
ATOM 910 O O . ILE A 1 107 ? 10.357 10.687 -16.524 1.00 97.44 107 ILE A O 1
ATOM 914 N N . GLY A 1 108 ? 8.664 9.381 -15.804 1.00 96.88 108 GLY A N 1
ATOM 915 C CA . GLY A 1 108 ? 7.671 10.455 -15.793 1.00 96.88 108 GLY A CA 1
ATOM 916 C C . GLY A 1 108 ? 7.111 10.895 -17.154 1.00 96.88 108 GLY A C 1
ATOM 917 O O . GLY A 1 108 ? 6.627 12.020 -17.244 1.00 96.88 108 GLY A O 1
ATOM 918 N N . THR A 1 109 ? 7.197 10.093 -18.223 1.00 96.69 109 THR A N 1
ATOM 919 C CA . THR A 1 109 ? 6.731 10.495 -19.569 1.00 96.69 109 THR A CA 1
ATOM 920 C C . THR A 1 109 ? 5.331 9.969 -19.900 1.00 96.69 109 THR A C 1
ATOM 922 O O . THR A 1 109 ? 4.783 9.108 -19.214 1.00 96.69 109 THR A O 1
ATOM 925 N N . ASN A 1 110 ? 4.727 10.475 -20.984 1.00 96.75 110 ASN A N 1
ATOM 926 C CA . ASN A 1 110 ? 3.477 9.908 -21.508 1.00 96.75 110 ASN A CA 1
ATOM 927 C C . ASN A 1 110 ? 3.656 8.451 -21.944 1.00 96.75 110 ASN A C 1
ATOM 929 O O . ASN A 1 110 ? 2.799 7.625 -21.662 1.00 96.75 110 ASN A O 1
ATOM 933 N N . GLU A 1 111 ? 4.792 8.123 -22.552 1.00 96.75 111 GLU A N 1
ATOM 934 C CA . GLU A 1 111 ? 5.125 6.750 -22.924 1.00 96.75 111 GLU A CA 1
ATOM 935 C C . GLU A 1 111 ? 5.183 5.822 -21.703 1.00 96.75 111 GLU A C 1
ATOM 937 O O . GLU A 1 111 ? 4.610 4.735 -21.732 1.00 96.75 111 GLU A O 1
ATOM 942 N N . THR A 1 112 ? 5.776 6.260 -20.583 1.00 97.62 112 THR A N 1
ATOM 943 C CA . THR A 1 112 ? 5.789 5.423 -19.375 1.00 97.62 112 THR A CA 1
ATOM 944 C C . THR A 1 112 ? 4.415 5.261 -18.736 1.00 97.62 112 THR A C 1
ATOM 946 O O . THR A 1 112 ? 4.153 4.195 -18.182 1.00 97.62 112 THR A O 1
ATOM 949 N N . LYS A 1 113 ? 3.507 6.242 -18.867 1.00 97.88 113 LYS A N 1
ATOM 950 C CA . LYS A 1 113 ? 2.090 6.051 -18.499 1.00 97.88 113 LYS A CA 1
ATOM 951 C C . LYS A 1 113 ? 1.437 4.956 -19.336 1.00 97.88 113 LYS A C 1
ATOM 953 O O . LYS A 1 113 ? 0.752 4.108 -18.775 1.00 97.88 113 LYS A O 1
ATOM 958 N N . GLU A 1 114 ? 1.667 4.938 -20.646 1.00 97.88 114 GLU A N 1
ATOM 959 C CA . GLU A 1 114 ? 1.104 3.901 -21.516 1.00 97.88 114 GLU A CA 1
ATOM 960 C C . GLU A 1 114 ? 1.666 2.511 -21.182 1.00 97.88 114 GLU A C 1
ATOM 962 O O . GLU A 1 114 ? 0.911 1.543 -21.116 1.00 97.88 114 GLU A O 1
ATOM 967 N N . ILE A 1 115 ? 2.955 2.406 -20.850 1.00 97.44 115 ILE A N 1
ATOM 968 C CA . ILE A 1 115 ? 3.545 1.145 -20.371 1.00 97.44 115 ILE A CA 1
ATOM 969 C C . ILE A 1 115 ? 2.917 0.702 -19.038 1.00 97.44 115 ILE A C 1
ATOM 971 O O . ILE A 1 115 ? 2.567 -0.467 -18.878 1.00 97.44 115 ILE A O 1
ATOM 975 N N . LEU A 1 116 ? 2.715 1.619 -18.087 1.00 97.81 116 LEU A N 1
ATOM 976 C CA . LEU A 1 116 ? 2.036 1.307 -16.823 1.00 97.81 116 LEU A CA 1
ATOM 977 C C . LEU A 1 116 ? 0.587 0.848 -17.045 1.00 97.81 116 LEU A C 1
ATOM 979 O O . LEU A 1 116 ? 0.140 -0.075 -16.367 1.00 97.81 116 LEU A O 1
ATOM 983 N N . LYS A 1 117 ? -0.135 1.436 -18.012 1.00 97.00 117 LYS A N 1
ATOM 984 C CA . LYS A 1 117 ? -1.488 0.993 -18.394 1.00 97.00 117 LYS A CA 1
ATOM 985 C C . LYS A 1 117 ? -1.487 -0.442 -18.914 1.00 97.00 117 LYS A C 1
ATOM 987 O O . LYS A 1 117 ? -2.364 -1.209 -18.531 1.00 97.00 117 LYS A O 1
ATOM 992 N N . LYS A 1 118 ? -0.486 -0.837 -19.708 1.00 95.50 118 LYS A N 1
ATOM 993 C CA . LYS A 1 118 ? -0.311 -2.244 -20.112 1.00 95.50 118 LYS A CA 1
ATOM 994 C C . LYS A 1 118 ? -0.081 -3.149 -18.897 1.00 95.50 118 LYS A C 1
ATOM 996 O O . LYS A 1 118 ? -0.679 -4.211 -18.807 1.00 95.50 118 LYS A O 1
ATOM 1001 N N . GLY A 1 119 ? 0.709 -2.700 -17.919 1.00 94.00 119 GLY A N 1
ATOM 1002 C CA . GLY A 1 119 ? 0.947 -3.429 -16.667 1.00 94.00 119 GLY A CA 1
ATOM 1003 C C . GLY A 1 119 ? -0.305 -3.703 -15.822 1.00 94.00 119 GLY A C 1
ATOM 1004 O O . GLY A 1 119 ? -0.286 -4.604 -14.984 1.00 94.00 119 GLY A O 1
ATOM 1005 N N . LEU A 1 120 ? -1.417 -2.996 -16.067 1.00 94.25 120 LEU A N 1
ATOM 1006 C CA . LEU A 1 120 ? -2.701 -3.264 -15.414 1.00 94.25 120 LEU A CA 1
ATOM 1007 C C . LEU A 1 120 ? -3.308 -4.619 -15.800 1.00 94.25 120 LEU A C 1
ATOM 1009 O O . LEU A 1 120 ? -4.221 -5.068 -15.117 1.00 94.25 120 LEU A O 1
ATOM 1013 N N . THR A 1 121 ? -2.833 -5.290 -16.854 1.00 90.56 121 THR A N 1
ATOM 1014 C CA . THR A 1 121 ? -3.316 -6.635 -17.211 1.00 90.56 121 THR A CA 1
ATOM 1015 C C . THR A 1 121 ? -2.693 -7.738 -16.356 1.00 90.56 121 THR A C 1
ATOM 1017 O O . THR A 1 121 ? -3.194 -8.859 -16.345 1.00 90.56 121 THR A O 1
ATOM 1020 N N . ASN A 1 122 ? -1.605 -7.449 -15.635 1.00 85.69 122 ASN A N 1
ATOM 1021 C CA . ASN A 1 122 ? -0.930 -8.411 -14.771 1.00 85.69 122 ASN A CA 1
ATOM 1022 C C . ASN A 1 122 ? -1.504 -8.350 -13.353 1.00 85.69 122 ASN A C 1
ATOM 1024 O O . ASN A 1 122 ? -1.446 -7.309 -12.704 1.00 85.69 122 ASN A O 1
ATOM 1028 N N . LYS A 1 123 ? -1.985 -9.484 -12.831 1.00 81.69 123 LYS A N 1
ATOM 1029 C CA . LYS A 1 123 ? -2.604 -9.569 -11.498 1.00 81.69 123 LYS A CA 1
ATOM 1030 C C . LYS A 1 123 ? -1.736 -8.992 -10.371 1.00 81.69 123 LYS A C 1
ATOM 1032 O O . LYS A 1 123 ? -2.260 -8.317 -9.493 1.00 81.69 123 LYS A O 1
ATOM 1037 N N . PHE A 1 124 ? -0.429 -9.256 -10.371 1.00 77.12 124 PHE A N 1
ATOM 1038 C CA . PHE A 1 124 ? 0.474 -8.754 -9.329 1.00 77.12 124 PHE A CA 1
ATOM 1039 C C . PHE A 1 124 ? 0.866 -7.294 -9.566 1.00 77.12 124 PHE A C 1
ATOM 1041 O O . PHE A 1 124 ? 1.001 -6.522 -8.617 1.00 77.12 124 PHE A O 1
ATOM 1048 N N . GLY A 1 125 ? 1.034 -6.910 -10.834 1.00 80.81 125 GLY A N 1
ATOM 1049 C CA . GLY A 1 125 ? 1.411 -5.554 -11.222 1.00 80.81 125 GLY A CA 1
ATOM 1050 C C . GLY A 1 125 ? 0.275 -4.541 -11.154 1.00 80.81 125 GLY A C 1
ATOM 1051 O O . GLY A 1 125 ? 0.551 -3.349 -11.041 1.00 80.81 125 GLY A O 1
ATOM 1052 N N . ARG A 1 126 ? -0.985 -4.982 -11.185 1.00 91.06 126 ARG A N 1
ATOM 1053 C CA . ARG A 1 126 ? -2.142 -4.104 -11.375 1.00 91.06 126 ARG A CA 1
ATOM 1054 C C . ARG A 1 126 ? -2.322 -3.058 -10.266 1.00 91.06 126 ARG A C 1
ATOM 1056 O O . ARG A 1 126 ? -2.328 -1.876 -10.622 1.00 91.06 126 ARG A O 1
ATOM 1063 N N . PRO A 1 127 ? -2.358 -3.393 -8.959 1.00 92.19 127 PRO A N 1
ATOM 1064 C CA . PRO A 1 127 ? -2.411 -2.375 -7.905 1.00 92.19 127 PRO A CA 1
ATOM 1065 C C . PRO A 1 127 ? -1.209 -1.427 -7.905 1.00 92.19 127 PRO A C 1
ATOM 1067 O O . PRO A 1 127 ? -1.353 -0.225 -7.692 1.00 92.19 127 PRO A O 1
ATOM 1070 N N . VAL A 1 128 ? -0.012 -1.952 -8.181 1.00 93.06 128 VAL A N 1
ATOM 1071 C CA . VAL A 1 128 ? 1.222 -1.156 -8.215 1.00 93.06 128 VAL A CA 1
ATOM 1072 C C . VAL A 1 128 ? 1.171 -0.136 -9.345 1.00 93.06 128 VAL A C 1
ATOM 1074 O O . VAL A 1 128 ? 1.418 1.052 -9.135 1.00 93.06 128 VAL A O 1
ATOM 1077 N N . CYS A 1 129 ? 0.828 -0.596 -10.546 1.00 96.12 129 CYS A N 1
ATOM 1078 C CA . CYS A 1 129 ? 0.711 0.243 -11.726 1.00 96.12 129 CYS A CA 1
ATOM 1079 C C . CYS A 1 129 ? -0.391 1.286 -11.531 1.00 96.12 129 CYS A C 1
ATOM 1081 O O . CYS A 1 129 ? -0.170 2.446 -11.865 1.00 96.12 129 CYS A O 1
ATOM 1083 N N . ALA A 1 130 ? -1.519 0.921 -10.912 1.00 97.12 130 ALA A N 1
ATOM 1084 C CA . ALA A 1 130 ? -2.568 1.866 -10.539 1.00 97.12 130 ALA A CA 1
ATOM 1085 C C . ALA A 1 130 ? -2.032 2.978 -9.621 1.00 97.12 130 ALA A C 1
ATOM 1087 O O . ALA A 1 130 ? -2.236 4.155 -9.905 1.00 97.12 130 ALA A O 1
ATOM 1088 N N . VAL A 1 131 ? -1.271 2.647 -8.573 1.00 96.31 131 VAL A N 1
ATOM 1089 C CA . VAL A 1 131 ? -0.673 3.667 -7.692 1.00 96.31 131 VAL A CA 1
ATOM 1090 C C . VAL A 1 131 ? 0.297 4.579 -8.444 1.00 96.31 131 VAL A C 1
ATOM 1092 O O . VAL A 1 131 ? 0.248 5.797 -8.261 1.00 96.31 131 VAL A O 1
ATOM 1095 N N . MET A 1 132 ? 1.152 4.030 -9.311 1.00 97.19 132 MET A N 1
ATOM 1096 C CA . MET A 1 132 ? 2.063 4.850 -10.120 1.00 97.19 132 MET A CA 1
ATOM 1097 C C . MET A 1 132 ? 1.299 5.764 -11.082 1.00 97.19 132 MET A C 1
ATOM 1099 O O . MET A 1 132 ? 1.626 6.942 -11.197 1.00 97.19 132 MET A O 1
ATOM 1103 N N . LEU A 1 133 ? 0.236 5.259 -11.707 1.00 97.81 133 LEU A N 1
ATOM 1104 C CA . LEU A 1 133 ? -0.652 6.030 -12.575 1.00 97.81 133 LEU A CA 1
ATOM 1105 C C . LEU A 1 133 ? -1.352 7.163 -11.811 1.00 97.81 133 LEU A C 1
ATOM 1107 O O . LEU A 1 133 ? -1.365 8.293 -12.299 1.00 97.81 133 LEU A O 1
ATOM 1111 N N . ALA A 1 134 ? -1.835 6.916 -10.588 1.00 97.50 134 ALA A N 1
ATOM 1112 C CA . ALA A 1 134 ? -2.411 7.959 -9.735 1.00 97.50 134 ALA A CA 1
ATOM 1113 C C . ALA A 1 134 ? -1.416 9.101 -9.486 1.00 97.50 134 ALA A C 1
ATOM 1115 O O . ALA A 1 134 ? -1.754 10.269 -9.669 1.00 97.50 134 ALA A O 1
ATOM 1116 N N . LYS A 1 135 ? -0.162 8.762 -9.150 1.00 95.69 135 LYS A N 1
ATOM 1117 C CA . LYS A 1 135 ? 0.926 9.739 -8.962 1.00 95.69 135 LYS A CA 1
ATOM 1118 C C . LYS A 1 135 ? 1.286 10.503 -10.240 1.00 95.69 135 LYS A C 1
ATOM 1120 O O . LYS A 1 135 ? 1.935 11.542 -10.166 1.00 95.69 135 LYS A O 1
ATOM 1125 N N . MET A 1 136 ? 0.888 9.989 -11.402 1.00 96.44 136 MET A N 1
ATOM 1126 C CA . MET A 1 136 ? 1.074 10.610 -12.716 1.00 96.44 136 MET A CA 1
ATOM 1127 C C . MET A 1 136 ? -0.203 11.287 -13.249 1.00 96.44 136 MET A C 1
ATOM 1129 O O . MET A 1 136 ? -0.248 11.658 -14.423 1.00 96.44 136 MET A O 1
ATOM 1133 N N . GLY A 1 137 ? -1.223 11.467 -12.400 1.00 96.31 137 GLY A N 1
ATOM 1134 C CA . GLY A 1 137 ? -2.453 12.209 -12.701 1.00 96.31 137 GLY A CA 1
ATOM 1135 C C . GLY A 1 137 ? -3.662 11.355 -13.099 1.00 96.31 137 GLY A C 1
ATOM 1136 O O . GLY A 1 137 ? -4.759 11.888 -13.222 1.00 96.31 137 GLY A O 1
ATOM 1137 N N . GLU A 1 138 ? -3.514 10.038 -13.243 1.00 97.50 138 GLU A N 1
ATOM 1138 C CA . GLU A 1 138 ? -4.588 9.111 -13.649 1.00 97.50 138 GLU A CA 1
ATOM 1139 C C . GLU A 1 138 ? -5.385 8.615 -12.423 1.00 97.50 138 GLU A C 1
ATOM 1141 O O . GLU A 1 138 ? -5.552 7.417 -12.181 1.00 97.50 138 GLU A O 1
ATOM 1146 N N . VAL A 1 139 ? -5.835 9.559 -11.591 1.00 97.19 139 VAL A N 1
ATOM 1147 C CA . VAL A 1 139 ? -6.365 9.292 -10.242 1.00 97.19 139 VAL A CA 1
ATOM 1148 C C . VAL A 1 139 ? -7.668 8.493 -10.273 1.00 97.19 139 VAL A C 1
ATOM 1150 O O . VAL A 1 139 ? -7.851 7.595 -9.457 1.00 97.19 139 VAL A O 1
ATOM 1153 N N . GLU A 1 140 ? -8.568 8.786 -11.214 1.00 97.56 140 GLU A N 1
ATOM 1154 C CA . GLU A 1 140 ? -9.872 8.116 -11.304 1.00 97.56 140 GLU A CA 1
ATOM 1155 C C . GLU A 1 140 ? -9.746 6.644 -11.709 1.00 97.56 140 GLU A C 1
ATOM 1157 O O . GLU A 1 140 ? -10.325 5.761 -11.075 1.00 97.56 140 GLU A O 1
ATOM 1162 N N . LEU A 1 141 ? -8.946 6.371 -12.744 1.00 96.19 141 LEU A N 1
ATOM 1163 C CA . LEU A 1 141 ? -8.649 5.011 -13.185 1.00 96.19 141 LEU A CA 1
ATOM 1164 C C . LEU A 1 141 ? -8.033 4.198 -12.045 1.00 96.19 141 LEU A C 1
ATOM 1166 O O . LEU A 1 141 ? -8.502 3.101 -11.743 1.00 96.19 141 LEU A O 1
ATOM 1170 N N . ALA A 1 142 ? -7.004 4.753 -11.406 1.00 96.62 142 ALA A N 1
ATOM 1171 C CA . ALA A 1 142 ? -6.315 4.097 -10.310 1.00 96.62 142 ALA A CA 1
ATOM 1172 C C . ALA A 1 142 ? -7.232 3.859 -9.106 1.00 96.62 142 ALA A C 1
ATOM 1174 O O . ALA A 1 142 ? -7.262 2.760 -8.560 1.00 96.62 142 ALA A O 1
ATOM 1175 N N . GLY A 1 143 ? -8.012 4.868 -8.721 1.00 96.88 143 GLY A N 1
ATOM 1176 C CA . GLY A 1 143 ? -8.935 4.802 -7.598 1.00 96.88 143 GLY A CA 1
ATOM 1177 C C . GLY A 1 143 ? -9.958 3.679 -7.725 1.00 96.88 143 GLY A C 1
ATOM 1178 O O . GLY A 1 143 ? -10.119 2.899 -6.787 1.00 96.88 143 GLY A O 1
ATOM 1179 N N . ARG A 1 144 ? -10.573 3.529 -8.907 1.00 96.94 144 ARG A N 1
ATOM 1180 C CA . ARG A 1 144 ? -11.498 2.417 -9.186 1.00 96.94 144 ARG A CA 1
ATOM 1181 C C . ARG A 1 144 ? -10.844 1.054 -8.976 1.00 96.94 144 ARG A C 1
ATOM 1183 O O . ARG A 1 144 ? -11.422 0.212 -8.300 1.00 96.94 144 ARG A O 1
ATOM 1190 N N . ILE A 1 145 ? -9.632 0.865 -9.499 1.00 95.75 145 ILE A N 1
ATOM 1191 C CA . ILE A 1 145 ? -8.885 -0.396 -9.362 1.00 95.75 145 ILE A CA 1
ATOM 1192 C C . ILE A 1 145 ? -8.597 -0.698 -7.889 1.00 95.75 145 ILE A C 1
ATOM 1194 O O . ILE A 1 145 ? -8.811 -1.818 -7.433 1.00 95.75 145 ILE A O 1
ATOM 1198 N N . ILE A 1 146 ? -8.150 0.302 -7.126 1.00 96.31 146 ILE A N 1
ATOM 1199 C CA . ILE A 1 146 ? -7.841 0.135 -5.702 1.00 96.31 146 ILE A CA 1
ATOM 1200 C C . ILE A 1 146 ? -9.074 -0.285 -4.899 1.00 96.31 146 ILE A C 1
ATOM 1202 O O . ILE A 1 146 ? -8.959 -1.160 -4.042 1.00 96.31 146 ILE A O 1
ATOM 1206 N N . VAL A 1 147 ? -10.236 0.316 -5.167 1.00 96.62 147 VAL A N 1
ATOM 1207 C CA . VAL A 1 147 ? -11.492 -0.033 -4.486 1.00 96.62 147 VAL A CA 1
ATOM 1208 C C . VAL A 1 147 ? -11.951 -1.435 -4.873 1.00 96.62 147 VAL A C 1
ATOM 1210 O O . VAL A 1 147 ? -12.243 -2.246 -3.995 1.00 96.62 147 VAL A O 1
ATOM 1213 N N . GLU A 1 148 ? -11.982 -1.730 -6.174 1.00 94.50 148 GLU A N 1
ATOM 1214 C CA . GLU A 1 148 ? -12.462 -3.003 -6.720 1.00 94.50 148 GLU A CA 1
ATOM 1215 C C . GLU A 1 148 ? -11.638 -4.190 -6.200 1.00 94.50 148 GLU A C 1
ATOM 1217 O O . GLU A 1 148 ? -12.190 -5.217 -5.804 1.00 94.50 148 GLU A O 1
ATOM 1222 N N . GLU A 1 149 ? -10.317 -4.023 -6.111 1.00 92.81 149 GLU A N 1
ATOM 1223 C CA . GLU A 1 149 ? -9.399 -5.064 -5.636 1.00 92.81 149 GLU A CA 1
ATOM 1224 C C . GLU A 1 149 ? -9.115 -4.995 -4.133 1.00 92.81 149 GLU A C 1
ATOM 1226 O O . GLU A 1 149 ? -8.383 -5.830 -3.599 1.00 92.81 149 GLU A O 1
ATOM 1231 N N . LYS A 1 150 ? -9.678 -4.001 -3.437 1.00 95.44 150 LYS A N 1
ATOM 1232 C CA . LYS A 1 150 ? -9.409 -3.713 -2.020 1.00 95.44 150 LYS A CA 1
ATOM 1233 C C . LYS A 1 150 ? -7.914 -3.546 -1.714 1.00 95.44 150 LYS A C 1
ATOM 1235 O O . LYS A 1 150 ? -7.451 -3.834 -0.610 1.00 95.44 150 LYS A O 1
ATOM 1240 N N . ALA A 1 151 ? -7.146 -3.048 -2.682 1.00 94.44 151 ALA A N 1
ATOM 1241 C CA . ALA A 1 151 ? -5.687 -2.973 -2.644 1.00 94.44 151 ALA A CA 1
ATOM 1242 C C . ALA A 1 151 ? -5.168 -1.710 -1.929 1.00 94.44 151 ALA A C 1
ATOM 1244 O O . ALA A 1 151 ? -4.184 -1.091 -2.330 1.00 94.44 151 ALA A O 1
ATOM 1245 N N . TYR A 1 152 ? -5.831 -1.305 -0.849 1.00 95.19 152 TYR A N 1
ATOM 1246 C CA . TYR A 1 152 ? -5.549 -0.051 -0.149 1.00 95.19 152 TYR A CA 1
ATOM 1247 C C . TYR A 1 152 ? -4.136 0.012 0.453 1.00 95.19 152 TYR A C 1
ATOM 1249 O O . TYR A 1 152 ? -3.568 1.100 0.533 1.00 95.19 152 TYR A O 1
ATOM 1257 N N . ASP A 1 153 ? -3.539 -1.129 0.825 1.00 92.50 153 ASP A N 1
ATOM 1258 C CA . ASP A 1 153 ? -2.174 -1.213 1.376 1.00 92.50 153 ASP A CA 1
ATOM 1259 C C . ASP A 1 153 ? -1.111 -0.574 0.462 1.00 92.50 153 ASP A C 1
ATOM 1261 O O . ASP A 1 153 ? -0.094 -0.064 0.937 1.00 92.50 153 ASP A O 1
ATOM 1265 N N . PHE A 1 154 ? -1.375 -0.534 -0.846 1.00 92.00 154 PHE A N 1
ATOM 1266 C CA . PHE A 1 154 ? -0.496 0.041 -1.861 1.00 92.00 154 PHE A CA 1
ATOM 1267 C C . PHE A 1 154 ? -0.505 1.577 -1.850 1.00 92.00 154 PHE A C 1
ATOM 1269 O O . PHE A 1 154 ? 0.430 2.215 -2.332 1.00 92.00 154 PHE A O 1
ATOM 1276 N N . CYS A 1 155 ? -1.536 2.194 -1.272 1.00 93.25 155 CYS A N 1
ATOM 1277 C CA . CYS A 1 155 ? -1.770 3.635 -1.339 1.00 93.25 155 CYS A CA 1
ATOM 1278 C C . CYS A 1 155 ? -0.981 4.445 -0.300 1.00 93.25 155 CYS A C 1
ATOM 1280 O O . CYS A 1 155 ? -1.150 5.665 -0.228 1.00 93.25 155 CYS A O 1
ATOM 1282 N N . ARG A 1 156 ? -0.118 3.813 0.509 1.00 90.06 156 ARG A N 1
ATOM 1283 C CA . ARG A 1 156 ? 0.700 4.515 1.514 1.00 90.06 156 ARG A CA 1
ATOM 1284 C C . ARG A 1 156 ? 1.501 5.646 0.863 1.00 90.06 156 ARG A C 1
ATOM 1286 O O . ARG A 1 156 ? 2.243 5.433 -0.092 1.00 90.06 156 ARG A O 1
ATOM 1293 N N . GLY A 1 157 ? 1.331 6.867 1.373 1.00 86.69 157 GLY A N 1
ATOM 1294 C CA . GLY A 1 157 ? 1.989 8.056 0.820 1.00 86.69 157 GLY A CA 1
ATOM 1295 C C . GLY A 1 157 ? 1.483 8.484 -0.567 1.00 86.69 157 GLY A C 1
ATOM 1296 O O . GLY A 1 157 ? 2.200 9.177 -1.290 1.00 86.69 157 GLY A O 1
ATOM 1297 N N . THR A 1 158 ? 0.278 8.073 -0.972 1.00 90.69 158 THR A N 1
ATOM 1298 C CA . THR A 1 158 ? -0.365 8.495 -2.229 1.00 90.69 158 THR A CA 1
ATOM 1299 C C . THR A 1 158 ? -1.623 9.290 -1.910 1.00 90.69 158 THR A C 1
ATOM 1301 O O . THR A 1 158 ? -2.713 8.739 -1.755 1.00 90.69 158 THR A O 1
ATOM 1304 N N . LYS A 1 159 ? -1.449 10.605 -1.751 1.00 91.81 159 LYS A N 1
ATOM 1305 C CA . LYS A 1 159 ? -2.499 11.525 -1.290 1.00 91.81 159 LYS A CA 1
ATOM 1306 C C . LYS A 1 159 ? -3.661 11.617 -2.272 1.00 91.81 159 LYS A C 1
ATOM 1308 O O . LYS A 1 159 ? -4.810 11.748 -1.863 1.00 91.81 159 LYS A O 1
ATOM 1313 N N . GLU A 1 160 ? -3.359 11.478 -3.555 1.00 92.81 160 GLU A N 1
ATOM 1314 C CA . GLU A 1 160 ? -4.311 11.490 -4.661 1.00 92.81 160 GLU A CA 1
ATOM 1315 C C . GLU A 1 160 ? -5.396 10.417 -4.485 1.00 92.81 160 GLU A C 1
ATOM 1317 O O . GLU A 1 160 ? -6.539 10.613 -4.887 1.00 92.81 160 GLU A O 1
ATOM 1322 N N . LEU A 1 161 ? -5.062 9.302 -3.826 1.00 95.31 161 LEU A N 1
ATOM 1323 C CA . LEU A 1 161 ? -5.968 8.175 -3.616 1.00 95.31 161 LEU A CA 1
ATOM 1324 C C . LEU A 1 161 ? -6.741 8.238 -2.293 1.00 95.31 161 LEU A C 1
ATOM 1326 O O . LEU A 1 161 ? -7.570 7.365 -2.047 1.00 95.31 161 LEU A O 1
ATOM 1330 N N . ILE A 1 162 ? -6.546 9.265 -1.455 1.00 94.06 162 ILE A N 1
ATOM 1331 C CA . ILE A 1 162 ? -7.268 9.411 -0.176 1.00 94.06 162 ILE A CA 1
ATOM 1332 C C . ILE A 1 162 ? -8.797 9.280 -0.333 1.00 94.06 162 ILE A C 1
ATOM 1334 O O . ILE A 1 162 ? -9.391 8.572 0.485 1.00 94.06 162 ILE A O 1
ATOM 1338 N N . PRO A 1 163 ? -9.463 9.897 -1.335 1.00 93.44 163 PRO A N 1
ATOM 1339 C CA . PRO A 1 163 ? -10.909 9.744 -1.515 1.00 93.44 163 PRO A CA 1
ATOM 1340 C C . PRO A 1 163 ? -11.345 8.284 -1.687 1.00 93.44 163 PRO A C 1
ATOM 1342 O O . PRO A 1 163 ? -12.317 7.869 -1.066 1.00 93.44 163 PRO A O 1
ATOM 1345 N N . TYR A 1 164 ? -10.576 7.499 -2.442 1.00 96.06 164 TYR A N 1
ATOM 1346 C CA . TYR A 1 164 ? -10.844 6.084 -2.698 1.00 96.06 164 TYR A CA 1
ATOM 1347 C C . TYR A 1 164 ? -10.517 5.214 -1.484 1.00 96.06 164 TYR A C 1
ATOM 1349 O O . TYR A 1 164 ? -11.281 4.324 -1.130 1.00 96.06 164 TYR A O 1
ATOM 1357 N N . VAL A 1 165 ? -9.429 5.507 -0.762 1.00 95.81 165 VAL A N 1
ATOM 1358 C CA . VAL A 1 165 ? -9.091 4.778 0.474 1.00 95.81 165 VAL A CA 1
ATOM 1359 C C . VAL A 1 165 ? -10.176 4.959 1.547 1.00 95.81 165 VAL A C 1
ATOM 1361 O O . VAL A 1 165 ? -10.442 4.033 2.312 1.00 95.81 165 VAL A O 1
ATOM 1364 N N . LYS A 1 166 ? -10.871 6.106 1.585 1.00 94.56 166 LYS A N 1
ATOM 1365 C CA . LYS A 1 166 ? -12.023 6.309 2.486 1.00 94.56 166 LYS A CA 1
ATOM 1366 C C . LYS A 1 166 ? -13.176 5.339 2.221 1.00 94.56 166 LYS A C 1
ATOM 1368 O O . LYS A 1 166 ? -13.956 5.091 3.138 1.00 94.56 166 LYS A O 1
ATOM 1373 N N . GLU A 1 167 ? -13.299 4.780 1.019 1.00 95.00 167 GLU A N 1
ATOM 1374 C CA . GLU A 1 167 ? -14.312 3.760 0.732 1.00 95.00 167 GLU A CA 1
ATOM 1375 C C . GLU A 1 167 ? -14.035 2.464 1.498 1.00 95.00 167 GLU A C 1
ATOM 1377 O O . GLU A 1 167 ? -14.966 1.863 2.034 1.00 95.00 167 GLU A O 1
ATOM 1382 N N . GLY A 1 168 ? -12.759 2.109 1.681 1.00 95.69 168 GLY A N 1
ATOM 1383 C CA . GLY A 1 168 ? -12.343 0.953 2.475 1.00 95.69 168 GLY A CA 1
ATOM 1384 C C . GLY A 1 168 ? -12.779 1.020 3.942 1.00 95.69 168 GLY A C 1
ATOM 1385 O O . GLY A 1 168 ? -13.013 -0.018 4.554 1.00 95.69 168 GLY A O 1
ATOM 1386 N N . LEU A 1 169 ? -13.000 2.218 4.501 1.00 95.00 169 LEU A N 1
ATOM 1387 C CA . LEU A 1 169 ? -13.543 2.377 5.860 1.00 95.00 169 LEU A CA 1
ATOM 1388 C C . LEU A 1 169 ? -14.968 1.819 6.010 1.00 95.00 169 LEU A C 1
ATOM 1390 O O . LEU A 1 169 ? -15.397 1.524 7.124 1.00 95.00 169 LEU A O 1
ATOM 1394 N N . LYS A 1 170 ? -15.705 1.684 4.902 1.00 93.56 170 LYS A N 1
ATOM 1395 C CA . LYS A 1 170 ? -17.078 1.161 4.863 1.00 93.56 170 LYS A CA 1
ATOM 1396 C C . LYS A 1 170 ? -17.128 -0.328 4.513 1.00 93.56 170 LYS A C 1
ATOM 1398 O O . LYS A 1 170 ? -18.222 -0.884 4.414 1.00 93.56 170 LYS A O 1
ATOM 1403 N N . ASP A 1 171 ? -15.977 -0.970 4.296 1.00 95.88 171 ASP A N 1
ATOM 1404 C CA . ASP A 1 171 ? -15.931 -2.385 3.939 1.00 95.88 171 ASP A CA 1
ATOM 1405 C C . ASP A 1 171 ? -16.428 -3.260 5.101 1.00 95.88 171 ASP A C 1
ATOM 1407 O O . ASP A 1 171 ? -16.282 -2.924 6.279 1.00 95.88 171 ASP A O 1
ATOM 1411 N N . LYS A 1 172 ? -17.047 -4.391 4.760 1.00 94.00 172 LYS A N 1
ATOM 1412 C CA . LYS A 1 172 ? -17.544 -5.368 5.736 1.00 94.00 172 LYS A CA 1
ATOM 1413 C C . LYS A 1 172 ? -16.434 -6.277 6.258 1.00 94.00 172 LYS A C 1
ATOM 1415 O O . LYS A 1 172 ? -16.602 -6.879 7.313 1.00 94.00 172 LYS A O 1
ATOM 1420 N N . ASP A 1 173 ? -15.340 -6.413 5.513 1.00 95.56 173 ASP A N 1
ATOM 1421 C CA . ASP A 1 173 ? -14.161 -7.149 5.945 1.00 95.56 173 ASP A CA 1
ATOM 1422 C C . ASP A 1 173 ? -13.315 -6.269 6.873 1.00 95.56 173 ASP A C 1
ATOM 1424 O O . ASP A 1 173 ? -12.768 -5.239 6.471 1.00 95.56 173 ASP A O 1
ATOM 1428 N N . ASP A 1 174 ? -13.188 -6.700 8.127 1.00 94.94 174 ASP A N 1
ATOM 1429 C CA . ASP A 1 174 ? -12.415 -5.999 9.148 1.00 94.94 174 ASP A CA 1
ATOM 1430 C C . ASP A 1 174 ? -10.947 -5.795 8.747 1.00 94.94 174 ASP A C 1
ATOM 1432 O O . ASP A 1 174 ? -10.364 -4.767 9.096 1.00 94.94 174 ASP A O 1
ATOM 1436 N N . LYS A 1 175 ? -10.334 -6.734 8.005 1.00 95.94 175 LYS A N 1
ATOM 1437 C CA . LYS A 1 175 ? -8.944 -6.589 7.534 1.00 95.94 175 LYS A CA 1
ATOM 1438 C C . LYS A 1 175 ? -8.836 -5.427 6.562 1.00 95.94 175 LYS A C 1
ATOM 1440 O O . LYS A 1 175 ? -7.948 -4.595 6.708 1.00 95.94 175 LYS A O 1
ATOM 1445 N N . VAL A 1 176 ? -9.766 -5.348 5.615 1.00 96.81 176 VAL A N 1
ATOM 1446 C CA . VAL A 1 176 ? -9.816 -4.283 4.606 1.00 96.81 176 VAL A CA 1
ATOM 1447 C C . VAL A 1 176 ? -10.063 -2.936 5.276 1.00 96.81 176 VAL A C 1
ATOM 1449 O O . VAL A 1 176 ? -9.341 -1.971 5.018 1.00 96.81 176 VAL A O 1
ATOM 1452 N N . LYS A 1 177 ? -11.035 -2.886 6.192 1.00 96.62 177 LYS A N 1
ATOM 1453 C CA . LYS A 1 177 ? -11.350 -1.684 6.966 1.00 96.62 177 LYS A CA 1
ATOM 1454 C C . LYS A 1 177 ? -10.148 -1.209 7.780 1.00 96.62 177 LYS A C 1
ATOM 1456 O O . LYS A 1 177 ? -9.803 -0.029 7.728 1.00 96.62 177 LYS A O 1
ATOM 1461 N N . TYR A 1 178 ? -9.472 -2.115 8.490 1.00 96.06 178 TYR A N 1
ATOM 1462 C CA . TYR A 1 178 ? -8.281 -1.774 9.269 1.00 96.06 178 TYR A CA 1
ATOM 1463 C C . TYR A 1 178 ? -7.111 -1.335 8.378 1.00 96.06 178 TYR A C 1
ATOM 1465 O O . TYR A 1 178 ? -6.428 -0.365 8.704 1.00 96.06 178 TYR A O 1
ATOM 1473 N N . THR A 1 179 ? -6.900 -1.981 7.228 1.00 95.94 179 THR A N 1
ATOM 1474 C CA . THR A 1 179 ? -5.916 -1.534 6.234 1.00 95.94 179 THR A CA 1
ATOM 1475 C C . THR A 1 179 ? -6.197 -0.092 5.798 1.00 95.94 179 THR A C 1
ATOM 1477 O O . THR A 1 179 ? -5.287 0.738 5.808 1.00 95.94 179 THR A O 1
ATOM 1480 N N . ALA A 1 180 ? -7.448 0.242 5.465 1.00 95.56 180 ALA A N 1
ATOM 1481 C CA . ALA A 1 180 ? -7.821 1.601 5.080 1.00 95.56 180 ALA A CA 1
ATOM 1482 C C . ALA A 1 180 ? -7.554 2.611 6.210 1.00 95.56 180 ALA A C 1
ATOM 1484 O O . ALA A 1 180 ? -6.972 3.667 5.957 1.00 95.56 180 ALA A O 1
ATOM 1485 N N . VAL A 1 181 ? -7.890 2.267 7.461 1.00 94.88 181 VAL A N 1
ATOM 1486 C CA . VAL A 1 181 ? -7.537 3.074 8.644 1.00 94.88 181 VAL A CA 1
ATOM 1487 C C . VAL A 1 181 ? -6.028 3.302 8.723 1.00 94.88 181 VAL A C 1
ATOM 1489 O O . VAL A 1 181 ? -5.594 4.445 8.855 1.00 94.88 181 VAL A O 1
ATOM 1492 N N . ASN A 1 182 ? -5.225 2.243 8.606 1.00 92.88 182 ASN A N 1
ATOM 1493 C CA . ASN A 1 182 ? -3.770 2.309 8.732 1.00 92.88 182 ASN A CA 1
ATOM 1494 C C . ASN A 1 182 ? -3.142 3.216 7.659 1.00 92.88 182 ASN A C 1
ATOM 1496 O O . ASN A 1 182 ? -2.319 4.084 7.959 1.00 92.88 182 ASN A O 1
ATOM 1500 N N . VAL A 1 183 ? -3.585 3.064 6.409 1.00 93.75 183 VAL A N 1
ATOM 1501 C CA . VAL A 1 183 ? -3.127 3.878 5.277 1.00 93.75 183 VAL A CA 1
ATOM 1502 C C . VAL A 1 183 ? -3.500 5.343 5.487 1.00 93.75 183 VAL A C 1
ATOM 1504 O O . VAL A 1 183 ? -2.636 6.213 5.393 1.00 93.75 183 VAL A O 1
ATOM 1507 N N . LEU A 1 184 ? -4.755 5.629 5.834 1.00 92.94 184 LEU A N 1
ATOM 1508 C CA . LEU A 1 184 ? -5.224 6.994 6.070 1.00 92.94 184 LEU A CA 1
ATOM 1509 C C . LEU A 1 184 ? -4.520 7.660 7.257 1.00 92.94 184 LEU A C 1
ATOM 1511 O O . LEU A 1 184 ? -4.143 8.828 7.169 1.00 92.94 184 LEU A O 1
ATOM 1515 N N . PHE A 1 185 ? -4.286 6.916 8.338 1.00 89.00 185 PHE A N 1
ATOM 1516 C CA . PHE A 1 185 ? -3.537 7.397 9.495 1.00 89.00 185 PHE A CA 1
ATOM 1517 C C . PHE A 1 185 ? -2.106 7.804 9.109 1.00 89.00 185 PHE A C 1
ATOM 1519 O O . PHE A 1 185 ? -1.632 8.869 9.509 1.00 89.00 185 PHE A O 1
ATOM 1526 N N . SER A 1 186 ? -1.442 7.021 8.247 1.00 87.12 186 SER A N 1
ATOM 1527 C CA . SER A 1 186 ? -0.091 7.331 7.756 1.00 87.12 186 SER A CA 1
ATOM 1528 C C . SER A 1 186 ? -0.014 8.610 6.907 1.00 87.12 186 SER A C 1
ATOM 1530 O O . SER A 1 186 ? 1.028 9.265 6.871 1.00 87.12 186 SER A O 1
ATOM 1532 N N . CYS A 1 187 ? -1.118 9.002 6.262 1.00 81.81 187 CYS A N 1
ATOM 1533 C CA . CYS A 1 187 ? -1.167 10.167 5.381 1.00 81.81 187 CYS A CA 1
ATOM 1534 C C . CYS A 1 187 ? -1.250 11.512 6.124 1.00 81.81 187 CYS A C 1
ATOM 1536 O O . CYS A 1 187 ? -1.097 12.542 5.474 1.00 81.81 187 CYS A O 1
ATOM 1538 N N . LYS A 1 188 ? -1.475 11.528 7.451 1.00 74.12 188 LYS A N 1
ATOM 1539 C CA . LYS A 1 188 ? -1.568 12.713 8.348 1.00 74.12 188 LYS A CA 1
ATOM 1540 C C . LYS A 1 188 ? -2.602 13.799 7.988 1.00 74.12 188 LYS A C 1
ATOM 1542 O O . LYS A 1 188 ? -2.905 14.635 8.830 1.00 74.12 188 LYS A O 1
ATOM 1547 N N . GLU A 1 189 ? -3.169 13.775 6.788 1.00 68.88 189 GLU A N 1
ATOM 1548 C CA . GLU A 1 189 ? -4.096 14.776 6.237 1.00 68.88 189 GLU A CA 1
ATOM 1549 C C . GLU A 1 189 ? -5.555 14.293 6.239 1.00 68.88 189 GLU A C 1
ATOM 1551 O O . GLU A 1 189 ? -6.391 14.774 5.475 1.00 68.88 189 GLU A O 1
ATOM 1556 N N . VAL A 1 190 ? -5.880 13.307 7.079 1.00 75.00 190 VAL A N 1
ATOM 1557 C CA . VAL A 1 190 ? -7.207 12.686 7.100 1.00 75.00 190 VAL A CA 1
ATOM 1558 C C . VAL A 1 190 ? -8.008 13.157 8.305 1.00 75.00 190 VAL A C 1
ATOM 1560 O O . VAL A 1 190 ? -7.487 13.284 9.413 1.00 75.00 190 VAL A O 1
ATOM 1563 N N . ASP A 1 191 ? -9.302 13.383 8.071 1.00 81.94 191 ASP A N 1
ATOM 1564 C CA . ASP A 1 191 ? -10.293 13.617 9.113 1.00 81.94 191 ASP A CA 1
ATOM 1565 C C . ASP A 1 191 ? -10.227 12.512 10.180 1.00 81.94 191 ASP A C 1
ATOM 1567 O O . ASP A 1 191 ? -10.560 11.347 9.934 1.00 81.94 191 ASP A O 1
ATOM 1571 N N . LYS A 1 192 ? -9.798 12.905 11.384 1.00 85.75 192 LYS A N 1
ATOM 1572 C CA . LYS A 1 192 ? -9.688 12.005 12.532 1.00 85.75 192 LYS A CA 1
ATOM 1573 C C . LYS A 1 192 ? -11.044 11.425 12.917 1.00 85.75 192 LYS A C 1
ATOM 1575 O O . LYS A 1 192 ? -11.073 10.331 13.464 1.00 85.75 192 LYS A O 1
ATOM 1580 N N . GLU A 1 193 ? -12.153 12.111 12.649 1.00 90.06 193 GLU A N 1
ATOM 1581 C CA . GLU A 1 193 ? -13.478 11.645 13.055 1.00 90.06 193 GLU A CA 1
ATOM 1582 C C . GLU A 1 193 ? -13.899 10.376 12.308 1.00 90.06 193 GLU A C 1
ATOM 1584 O O . GLU A 1 193 ? -14.356 9.408 12.919 1.00 90.06 193 GLU A O 1
ATOM 1589 N N . SER A 1 194 ? -13.651 10.328 10.999 1.00 89.19 194 SER A N 1
ATOM 1590 C CA . SER A 1 194 ? -13.862 9.125 10.188 1.00 89.19 194 SER A CA 1
ATOM 1591 C C . SER A 1 194 ? -13.025 7.936 10.683 1.00 89.19 194 SER A C 1
ATOM 1593 O O . SER A 1 194 ? -13.525 6.812 10.751 1.00 89.19 194 SER A O 1
ATOM 1595 N N . LEU A 1 195 ? -11.773 8.181 11.092 1.00 92.12 195 LEU A N 1
ATOM 1596 C CA . LEU A 1 195 ? -10.897 7.144 11.649 1.00 92.12 195 LEU A CA 1
ATOM 1597 C C . LEU A 1 195 ? -11.389 6.647 13.010 1.00 92.12 195 LEU A C 1
ATOM 1599 O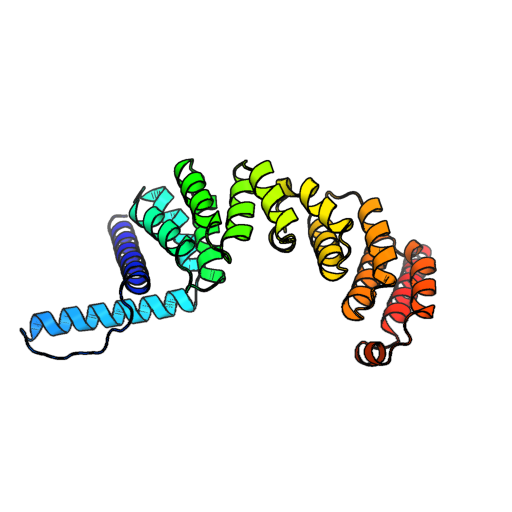 O . LEU A 1 195 ? -11.440 5.440 13.225 1.00 92.12 195 LEU A O 1
ATOM 1603 N N . LYS A 1 196 ? -11.803 7.553 13.907 1.00 94.31 196 LYS A N 1
ATOM 1604 C CA . LYS A 1 196 ? -12.365 7.186 15.217 1.00 94.31 196 LYS A CA 1
ATOM 1605 C C . LYS A 1 196 ? -13.564 6.258 15.065 1.00 94.31 196 LYS A C 1
ATOM 1607 O O . LYS A 1 196 ? -13.609 5.227 15.725 1.00 94.31 196 LYS A O 1
ATOM 1612 N N . LYS A 1 197 ? -14.511 6.595 14.181 1.00 93.75 197 LYS A N 1
ATOM 1613 C CA . LYS A 1 197 ? -15.707 5.770 13.941 1.00 93.75 197 LYS A CA 1
ATOM 1614 C C . LYS A 1 197 ? -15.334 4.362 13.480 1.00 93.75 197 LYS A C 1
ATOM 1616 O O . LYS A 1 197 ? -15.769 3.393 14.094 1.00 93.75 197 LYS A O 1
ATOM 1621 N N . ALA A 1 198 ? -14.465 4.256 12.473 1.00 94.88 198 ALA A N 1
ATOM 1622 C CA . ALA A 1 198 ? -13.999 2.963 11.977 1.00 94.88 198 ALA A CA 1
ATOM 1623 C C . ALA A 1 198 ? -13.266 2.153 13.064 1.00 94.88 198 ALA A C 1
ATOM 1625 O O . ALA A 1 198 ? -13.502 0.957 13.211 1.00 94.88 198 ALA A O 1
ATOM 1626 N N . LEU A 1 199 ? -12.417 2.798 13.867 1.00 95.44 199 LEU A N 1
ATOM 1627 C CA . LEU A 1 199 ? -11.696 2.151 14.965 1.00 95.44 199 LEU A CA 1
ATOM 1628 C C . LEU A 1 199 ? -12.628 1.661 16.079 1.00 95.44 199 LEU A C 1
ATOM 1630 O O . LEU A 1 199 ? -12.448 0.546 16.557 1.00 95.44 199 LEU A O 1
ATOM 1634 N N . ILE A 1 200 ? -13.644 2.445 16.458 1.00 94.81 200 ILE A N 1
ATOM 1635 C CA . ILE A 1 200 ? -14.654 2.049 17.454 1.00 94.81 200 ILE A CA 1
ATOM 1636 C C . ILE A 1 200 ? -15.426 0.808 16.989 1.00 94.81 200 ILE A C 1
ATOM 1638 O O . ILE A 1 200 ? -15.699 -0.078 17.798 1.00 94.81 200 ILE A O 1
ATOM 1642 N N . GLU A 1 201 ? -15.757 0.709 15.700 1.00 93.50 201 GLU A N 1
ATOM 1643 C CA . GLU A 1 201 ? -16.362 -0.506 15.142 1.00 93.50 201 GLU A CA 1
ATOM 1644 C C . GLU A 1 201 ? -15.405 -1.704 15.241 1.00 93.50 201 GLU A C 1
ATOM 1646 O O . GLU A 1 201 ? -15.802 -2.774 15.709 1.00 93.50 201 GLU A O 1
ATOM 1651 N N . LEU A 1 202 ? -14.134 -1.509 14.868 1.00 94.38 202 LEU A N 1
ATOM 1652 C CA . LEU A 1 202 ? -13.100 -2.551 14.851 1.00 94.38 202 LEU A CA 1
ATOM 1653 C C . LEU A 1 202 ? -12.708 -3.069 16.243 1.00 94.38 202 LEU A C 1
ATOM 1655 O O . LEU A 1 202 ? -12.176 -4.176 16.341 1.00 94.38 202 LEU A O 1
ATOM 1659 N N . LEU A 1 203 ? -13.031 -2.348 17.323 1.00 91.44 203 LEU A N 1
ATOM 1660 C CA . LEU A 1 203 ? -12.928 -2.873 18.691 1.00 91.44 203 LEU A CA 1
ATOM 1661 C C . LEU A 1 203 ? -13.775 -4.141 18.904 1.00 91.44 203 LEU A C 1
ATOM 1663 O O . LEU A 1 203 ? -13.443 -4.951 19.766 1.00 91.44 203 LEU A O 1
ATOM 1667 N N . ASN A 1 204 ? -14.830 -4.334 18.104 1.00 88.94 204 ASN A N 1
ATOM 1668 C CA . ASN A 1 204 ? -15.693 -5.519 18.139 1.00 88.94 204 ASN A CA 1
ATOM 1669 C C . ASN A 1 204 ? -15.365 -6.534 17.030 1.00 88.94 204 ASN A C 1
ATOM 1671 O O . ASN A 1 204 ? -16.130 -7.479 16.828 1.00 88.94 204 ASN A O 1
ATOM 1675 N N . SER A 1 205 ? -14.263 -6.348 16.289 1.00 88.88 205 SER A N 1
ATOM 1676 C CA . SER A 1 205 ? -13.831 -7.296 15.254 1.00 88.88 205 SER A CA 1
ATOM 1677 C C . SER A 1 205 ? -13.738 -8.700 15.834 1.00 88.88 205 SER A C 1
ATOM 1679 O O . SER A 1 205 ? -13.327 -8.853 16.976 1.00 88.88 205 SER A O 1
ATOM 1681 N N . LYS A 1 206 ? -14.051 -9.748 15.067 1.00 86.38 206 LYS A N 1
ATOM 1682 C CA . LYS A 1 206 ? -13.826 -11.134 15.525 1.00 86.38 206 LYS A CA 1
ATOM 1683 C C . LYS A 1 206 ? -12.352 -11.530 15.516 1.00 86.38 206 LYS A C 1
ATOM 1685 O O . LYS A 1 206 ? -11.992 -12.489 16.185 1.00 86.38 206 LYS A O 1
ATOM 1690 N N . ILE A 1 207 ? -11.505 -10.778 14.817 1.00 87.06 207 ILE A N 1
ATOM 1691 C CA . ILE A 1 207 ? -10.080 -11.062 14.682 1.00 87.06 207 ILE A CA 1
ATOM 1692 C C . ILE A 1 207 ? -9.343 -10.405 15.861 1.00 87.06 207 ILE A C 1
ATOM 1694 O O . ILE A 1 207 ? -9.260 -9.171 15.893 1.00 87.06 207 ILE A O 1
ATOM 1698 N N . PRO A 1 208 ? -8.745 -11.182 16.792 1.00 84.38 208 PRO A N 1
ATOM 1699 C CA . PRO A 1 208 ? -8.042 -10.628 17.952 1.00 84.38 208 PRO A CA 1
ATOM 1700 C C . PRO A 1 208 ? -7.001 -9.586 17.551 1.00 84.38 208 PRO A C 1
ATOM 1702 O O . PRO A 1 208 ? -6.899 -8.522 18.161 1.00 84.38 208 PRO A O 1
ATOM 1705 N N . GLN A 1 209 ? -6.283 -9.859 16.451 1.00 86.06 209 GLN A N 1
ATOM 1706 C CA . GLN A 1 209 ? -5.235 -8.979 15.955 1.00 86.06 209 GLN A CA 1
ATOM 1707 C C . GLN A 1 209 ? -5.726 -7.569 15.601 1.00 86.06 209 GLN A C 1
ATOM 1709 O O . GLN A 1 209 ? -5.020 -6.583 15.808 1.00 86.06 209 GLN A O 1
ATOM 1714 N N . ILE A 1 210 ? -6.930 -7.482 15.044 1.00 90.62 210 ILE A N 1
ATOM 1715 C CA . ILE A 1 210 ? -7.528 -6.222 14.615 1.00 90.62 210 ILE A CA 1
ATOM 1716 C C . ILE A 1 210 ? -8.075 -5.465 15.818 1.00 90.62 210 ILE A C 1
ATOM 1718 O O . ILE A 1 210 ? -7.829 -4.266 15.921 1.00 90.62 210 ILE A O 1
ATOM 1722 N N . ARG A 1 211 ? -8.728 -6.159 16.762 1.00 89.00 211 ARG A N 1
ATOM 1723 C CA . ARG A 1 211 ? -9.247 -5.539 17.990 1.00 89.00 211 ARG A CA 1
ATOM 1724 C C . ARG A 1 211 ? -8.165 -4.786 18.758 1.00 89.00 211 ARG A C 1
ATOM 1726 O O . ARG A 1 211 ? -8.348 -3.617 19.091 1.00 89.00 211 ARG A O 1
ATOM 1733 N N . TRP A 1 212 ? -7.022 -5.427 19.025 1.00 85.62 212 TRP A N 1
ATOM 1734 C CA . TRP A 1 212 ? -5.970 -4.789 19.828 1.00 85.62 212 TRP A CA 1
ATOM 1735 C C . TRP A 1 212 ? -5.276 -3.648 19.087 1.00 85.62 212 TRP A C 1
ATOM 1737 O O . TRP A 1 212 ? -4.932 -2.639 19.701 1.00 85.62 212 TRP A O 1
ATOM 1747 N N . ARG A 1 213 ? -5.082 -3.784 17.770 1.00 90.56 213 ARG A N 1
ATOM 1748 C CA . ARG A 1 213 ? -4.531 -2.702 16.951 1.00 90.56 213 ARG A CA 1
ATOM 1749 C C . ARG A 1 213 ? -5.468 -1.505 16.940 1.00 90.56 213 ARG A C 1
ATOM 1751 O O . ARG A 1 213 ? -5.024 -0.390 17.184 1.00 90.56 213 ARG A O 1
ATOM 1758 N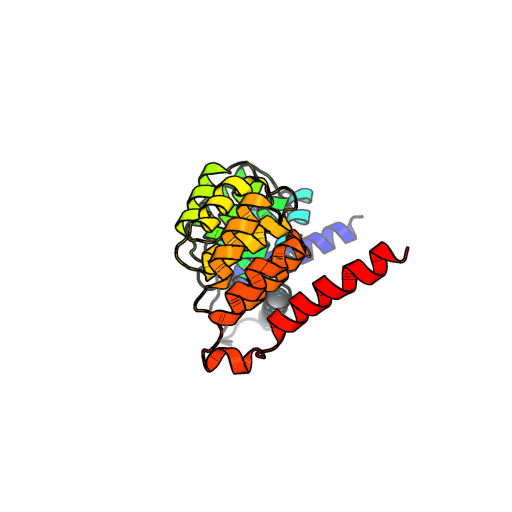 N . ALA A 1 214 ? -6.764 -1.754 16.758 1.00 92.56 214 ALA A N 1
ATOM 1759 C CA . ALA A 1 214 ? -7.774 -0.712 16.812 1.00 92.56 214 ALA A CA 1
ATOM 1760 C C . ALA A 1 214 ? -7.787 -0.002 18.174 1.00 92.56 214 ALA A C 1
ATOM 1762 O O . ALA A 1 214 ? -7.861 1.221 18.217 1.00 92.56 214 ALA A O 1
ATOM 1763 N N . ALA A 1 215 ? -7.635 -0.738 19.279 1.00 91.75 215 ALA A N 1
ATOM 1764 C CA . ALA A 1 215 ? -7.520 -0.157 20.615 1.00 91.75 215 ALA A CA 1
ATOM 1765 C C . ALA A 1 215 ? -6.303 0.772 20.768 1.00 91.75 215 ALA A C 1
ATOM 1767 O O . ALA A 1 215 ? -6.443 1.884 21.280 1.00 91.75 215 ALA A O 1
ATOM 1768 N N . GLY A 1 216 ? -5.124 0.342 20.304 1.00 91.12 216 GLY A N 1
ATOM 1769 C CA . GLY A 1 216 ? -3.903 1.152 20.365 1.00 91.12 216 GLY A CA 1
ATOM 1770 C C . GLY A 1 216 ? -3.978 2.404 19.488 1.00 91.12 216 GLY A C 1
ATOM 1771 O O . GLY A 1 216 ? -3.639 3.503 19.934 1.00 91.12 216 GLY A O 1
ATOM 1772 N N . ASP A 1 217 ? -4.492 2.260 18.267 1.00 92.75 217 ASP A N 1
ATOM 1773 C CA . ASP A 1 217 ? -4.655 3.373 17.328 1.00 92.75 217 ASP A CA 1
ATOM 1774 C C . ASP A 1 217 ? -5.721 4.367 17.827 1.00 92.75 217 ASP A C 1
ATOM 1776 O O . ASP A 1 217 ? -5.539 5.582 17.733 1.00 92.75 217 ASP A O 1
ATOM 1780 N N . LEU A 1 218 ? -6.807 3.877 18.440 1.00 94.06 218 LEU A N 1
ATOM 1781 C CA . LEU A 1 218 ? -7.839 4.718 19.050 1.00 94.06 218 LEU A CA 1
ATOM 1782 C C . LEU A 1 218 ? -7.285 5.517 20.234 1.00 94.06 218 LEU A C 1
ATOM 1784 O O . LEU A 1 218 ? -7.523 6.723 20.312 1.00 94.06 218 LEU A O 1
ATOM 1788 N N . GLY A 1 219 ? -6.510 4.872 21.114 1.00 91.81 219 GLY A N 1
ATOM 1789 C CA . GLY A 1 219 ? -5.794 5.543 22.202 1.00 91.81 219 GLY A CA 1
ATOM 1790 C C . GLY A 1 219 ? -4.844 6.622 21.682 1.00 91.81 219 GLY A C 1
ATOM 1791 O O . GLY A 1 219 ? -4.863 7.746 22.170 1.00 91.81 219 GLY A O 1
ATOM 1792 N N . SER A 1 220 ? -4.107 6.334 20.608 1.00 90.00 220 SER A N 1
ATOM 1793 C CA . SER A 1 220 ? -3.197 7.299 19.974 1.00 90.00 220 SER A CA 1
ATOM 1794 C C . SER A 1 220 ? -3.923 8.510 19.366 1.00 90.00 220 SER A C 1
ATOM 1796 O O . SER A 1 220 ? -3.385 9.616 19.340 1.00 90.00 220 SER A O 1
ATOM 1798 N N . ILE A 1 221 ? -5.148 8.327 18.857 1.00 90.19 221 ILE A N 1
ATOM 1799 C CA . ILE A 1 221 ? -5.936 9.401 18.225 1.00 90.19 221 ILE A CA 1
ATOM 1800 C C . ILE A 1 221 ? -6.704 10.239 19.249 1.00 90.19 221 ILE A C 1
ATOM 1802 O O . ILE A 1 221 ? -6.846 11.450 19.058 1.00 90.19 221 ILE A O 1
ATOM 1806 N N . MET A 1 222 ? -7.256 9.597 20.278 1.00 91.31 222 MET A N 1
ATOM 1807 C CA . MET A 1 222 ? -8.208 10.208 21.211 1.00 91.31 222 MET A CA 1
ATOM 1808 C C . MET A 1 222 ? -7.627 10.462 22.604 1.00 91.31 222 MET A C 1
ATOM 1810 O O . MET A 1 222 ? -8.278 11.127 23.411 1.00 91.31 222 MET A O 1
ATOM 1814 N N . GLY A 1 223 ? -6.446 9.926 22.914 1.00 90.25 223 GLY A N 1
ATOM 1815 C CA . GLY A 1 223 ? -5.912 9.916 24.271 1.00 90.25 223 GLY A CA 1
ATOM 1816 C C . GLY A 1 223 ? -6.926 9.315 25.247 1.00 90.25 223 GLY A C 1
ATOM 1817 O O . GLY A 1 223 ? -7.622 8.342 24.943 1.00 90.25 223 GLY A O 1
ATOM 1818 N N . LYS A 1 224 ? -7.096 9.961 26.402 1.00 89.00 224 LYS A N 1
ATOM 1819 C CA . LYS A 1 224 ? -8.053 9.549 27.440 1.00 89.00 224 LYS A CA 1
ATOM 1820 C C . LYS A 1 224 ? -9.505 9.454 26.985 1.00 89.00 224 LYS A C 1
ATOM 1822 O O . LYS A 1 224 ? -10.255 8.647 27.531 1.00 89.00 224 LYS A O 1
ATOM 1827 N N . ALA A 1 225 ? -9.912 10.205 25.962 1.00 92.00 225 ALA A N 1
ATOM 1828 C CA . ALA A 1 225 ? -11.271 10.099 25.437 1.00 92.00 225 ALA A CA 1
ATOM 1829 C C . ALA A 1 225 ? -11.561 8.713 24.820 1.00 92.00 225 ALA A C 1
ATOM 1831 O O . ALA A 1 225 ? -12.728 8.375 24.625 1.00 92.00 225 ALA A O 1
ATOM 1832 N N . ALA A 1 226 ? -10.537 7.887 24.554 1.00 93.44 226 ALA A N 1
ATOM 1833 C CA . ALA A 1 226 ? -10.703 6.491 24.146 1.00 93.44 226 ALA A CA 1
ATOM 1834 C C . ALA A 1 226 ? -11.200 5.577 25.283 1.00 93.44 226 ALA A C 1
ATOM 1836 O O . ALA A 1 226 ? -11.839 4.564 25.002 1.00 93.44 226 ALA A O 1
ATOM 1837 N N . ILE A 1 227 ? -10.932 5.908 26.554 1.00 92.38 227 ILE A N 1
ATOM 1838 C CA . ILE A 1 227 ? -11.120 5.000 27.702 1.00 92.38 227 ILE A CA 1
ATOM 1839 C C . ILE A 1 227 ? -12.537 4.404 27.783 1.00 92.38 227 ILE A C 1
ATOM 1841 O O . ILE A 1 227 ? -12.636 3.187 27.950 1.00 92.38 227 ILE A O 1
ATOM 1845 N N . PRO A 1 228 ? -13.640 5.168 27.628 1.00 92.19 228 PRO A N 1
ATOM 1846 C CA . PRO A 1 228 ? -14.985 4.590 27.672 1.00 92.19 228 PRO A CA 1
ATOM 1847 C C . PRO A 1 228 ? -15.215 3.522 26.593 1.00 92.19 228 PRO A C 1
ATOM 1849 O O . PRO A 1 228 ? -15.855 2.501 26.848 1.00 92.19 228 PRO A O 1
ATOM 1852 N N . TYR A 1 229 ? -14.653 3.724 25.399 1.00 92.38 229 TYR A N 1
ATOM 1853 C CA . TYR A 1 229 ? -14.751 2.781 24.284 1.00 92.38 229 TYR A CA 1
ATOM 1854 C C . TYR A 1 229 ? -13.900 1.533 24.530 1.00 92.38 229 TYR A C 1
ATOM 1856 O O . TYR A 1 229 ? -14.367 0.417 24.310 1.00 92.38 229 TYR A O 1
ATOM 1864 N N . LEU A 1 230 ? -12.684 1.712 25.052 1.00 90.62 230 LEU A N 1
ATOM 1865 C CA . LEU A 1 230 ? -11.784 0.614 25.406 1.00 90.62 230 LEU A CA 1
ATOM 1866 C C . LEU A 1 230 ? -12.362 -0.256 26.532 1.00 90.62 230 LEU A C 1
ATOM 1868 O O . LEU A 1 230 ? -12.371 -1.479 26.412 1.00 90.62 230 LEU A O 1
ATOM 1872 N N . LYS A 1 231 ? -12.929 0.359 27.580 1.00 88.50 231 LYS A N 1
ATOM 1873 C CA . LYS A 1 231 ? -13.618 -0.358 28.669 1.00 88.50 231 LYS A CA 1
ATOM 1874 C C . LYS A 1 231 ? -14.807 -1.164 28.150 1.00 88.50 231 LYS A C 1
ATOM 1876 O O . LYS A 1 231 ? -15.003 -2.300 28.563 1.00 88.50 231 LYS A O 1
ATOM 1881 N N . LYS A 1 232 ? -15.569 -0.616 27.197 1.00 85.19 232 LYS A N 1
ATOM 1882 C CA . LYS A 1 232 ? -16.662 -1.352 26.550 1.00 85.19 232 LYS A CA 1
ATOM 1883 C C . LYS A 1 232 ? -16.152 -2.561 25.756 1.00 85.19 232 LYS A C 1
ATOM 1885 O O . LYS A 1 232 ? -16.805 -3.598 25.790 1.00 85.19 232 LYS A O 1
ATOM 1890 N N . ALA A 1 233 ? -15.011 -2.445 25.075 1.00 82.94 233 ALA A N 1
ATOM 1891 C CA . ALA A 1 233 ? -14.429 -3.526 24.276 1.00 82.94 233 ALA A CA 1
ATOM 1892 C C . ALA A 1 233 ? -13.961 -4.725 25.123 1.00 82.94 233 ALA A C 1
ATOM 1894 O O . ALA A 1 233 ? -14.097 -5.867 24.686 1.00 82.94 233 ALA A O 1
ATOM 1895 N N . LEU A 1 234 ? -13.486 -4.483 26.351 1.00 78.50 234 LEU A N 1
ATOM 1896 C CA . LEU A 1 234 ? -13.084 -5.539 27.294 1.00 78.50 234 LEU A CA 1
ATOM 1897 C C . LEU A 1 234 ? -14.223 -6.509 27.638 1.00 78.50 234 LEU A C 1
ATOM 1899 O O . LEU A 1 234 ? -13.986 -7.695 27.839 1.00 78.50 234 LEU A O 1
ATOM 1903 N N . ASN A 1 235 ? -15.471 -6.035 27.647 1.00 68.62 235 ASN A N 1
ATOM 1904 C CA . ASN A 1 235 ? -16.628 -6.886 27.939 1.00 68.62 235 ASN A CA 1
ATOM 1905 C C . ASN A 1 235 ? -16.911 -7.921 26.832 1.00 68.62 235 ASN A C 1
ATOM 1907 O O . ASN A 1 235 ? -17.672 -8.858 27.061 1.00 68.62 235 ASN A O 1
ATOM 1911 N N . TYR A 1 236 ? -16.318 -7.760 25.644 1.00 59.31 236 TYR A N 1
ATOM 1912 C CA . TYR A 1 236 ? -16.485 -8.664 24.501 1.00 59.31 236 TYR A CA 1
ATOM 1913 C C . TYR A 1 236 ? -15.285 -9.607 24.293 1.00 59.31 236 TYR A C 1
ATOM 1915 O O . TYR A 1 236 ? -15.402 -10.589 23.559 1.00 59.31 236 TYR A O 1
ATOM 1923 N N . SER A 1 237 ? -14.132 -9.340 24.919 1.00 56.75 237 SER A N 1
ATOM 1924 C CA . SER A 1 237 ? -12.859 -10.030 24.660 1.00 56.75 237 SER A CA 1
ATOM 1925 C C . SER A 1 237 ? -12.647 -11.258 25.552 1.00 56.75 237 SER A C 1
ATOM 1927 O O . SER A 1 237 ? -11.725 -11.293 26.368 1.00 56.75 237 SER A O 1
ATOM 1929 N N . VAL A 1 238 ? -13.514 -12.265 25.426 1.00 55.09 238 VAL A N 1
ATOM 1930 C CA . VAL A 1 238 ? -13.414 -13.509 26.221 1.00 55.09 238 VAL A CA 1
ATOM 1931 C C . VAL A 1 238 ? -13.244 -14.764 25.360 1.00 55.09 238 VAL A C 1
ATOM 1933 O O . VAL A 1 238 ? -13.467 -15.876 25.832 1.00 55.09 238 VAL A O 1
ATOM 1936 N N . SER A 1 239 ? -12.846 -14.619 24.090 1.00 60.16 239 SER A N 1
ATOM 1937 C CA . SER A 1 239 ? -12.547 -15.786 23.252 1.00 60.16 239 SER A CA 1
ATOM 1938 C C . SER A 1 239 ? -11.211 -16.420 23.662 1.00 60.16 239 SER A C 1
ATOM 1940 O O . SER A 1 239 ? -10.264 -15.712 23.990 1.00 60.16 239 SER A O 1
ATOM 1942 N N . GLU A 1 240 ? -11.102 -17.752 23.643 1.00 60.47 240 GLU A N 1
ATOM 1943 C CA . GLU A 1 240 ? -9.868 -18.479 24.011 1.00 60.47 240 GLU A CA 1
ATOM 1944 C C . GLU A 1 240 ? -8.649 -18.011 23.186 1.00 60.47 240 GLU A C 1
ATOM 1946 O O . GLU A 1 240 ? -7.523 -17.963 23.675 1.00 60.47 240 GLU A O 1
ATOM 1951 N N . GLU A 1 241 ? -8.897 -17.577 21.949 1.00 60.69 241 GLU A N 1
ATOM 1952 C CA . GLU A 1 241 ? -7.915 -17.030 21.008 1.00 60.69 241 GLU A CA 1
ATOM 1953 C C . GLU A 1 241 ? -7.319 -15.685 21.462 1.00 60.69 241 GLU A C 1
ATOM 1955 O O . GLU A 1 241 ? -6.173 -15.381 21.122 1.00 60.69 241 GLU A O 1
ATOM 1960 N N . ASP A 1 242 ? -8.038 -14.896 22.272 1.00 62.25 242 ASP A N 1
ATOM 1961 C CA . ASP A 1 242 ? -7.526 -13.651 22.866 1.00 62.25 242 ASP A CA 1
ATOM 1962 C C . ASP A 1 242 ? -6.420 -13.900 23.891 1.00 62.25 242 ASP A C 1
ATOM 1964 O O . ASP A 1 242 ? -5.523 -13.066 24.049 1.00 62.25 242 ASP A O 1
ATOM 1968 N N . LYS A 1 243 ? -6.434 -15.059 24.563 1.00 61.75 243 LYS A N 1
ATOM 1969 C CA . LYS A 1 243 ? -5.449 -15.393 25.602 1.00 61.75 243 LYS A CA 1
ATOM 1970 C C . LYS A 1 243 ? -4.027 -15.440 25.040 1.00 61.75 243 LYS A C 1
ATOM 1972 O O . LYS A 1 243 ? -3.095 -15.008 25.712 1.00 61.75 243 LYS A O 1
ATOM 1977 N N . ASN A 1 244 ? -3.876 -15.847 23.776 1.00 65.06 244 ASN A N 1
ATOM 1978 C CA . ASN A 1 244 ? -2.594 -15.864 23.062 1.00 65.06 244 ASN A CA 1
ATOM 1979 C C . ASN A 1 244 ? -2.064 -14.461 22.716 1.00 65.06 244 ASN A C 1
ATOM 1981 O O . ASN A 1 244 ? -0.870 -14.297 22.470 1.00 65.06 244 ASN A O 1
ATOM 1985 N N . TYR A 1 245 ? -2.928 -13.441 22.706 1.00 59.38 245 TYR A N 1
ATOM 1986 C CA . TYR A 1 245 ? -2.542 -12.044 22.483 1.00 59.38 245 TYR A CA 1
ATOM 1987 C C . TYR A 1 245 ? -2.374 -11.251 23.791 1.00 59.38 245 TYR A C 1
ATOM 1989 O O . TYR A 1 245 ? -1.930 -10.098 23.749 1.00 59.38 245 TYR A O 1
ATOM 1997 N N . GLY A 1 246 ? -2.617 -11.897 24.937 1.00 55.56 246 GLY A N 1
ATOM 1998 C CA . GLY A 1 246 ? -2.519 -11.342 26.282 1.00 55.56 246 GLY A CA 1
ATOM 1999 C C . GLY A 1 246 ? -3.812 -10.618 26.683 1.00 55.56 246 GLY A C 1
ATOM 2000 O O . GLY A 1 246 ? -4.107 -9.578 26.087 1.00 55.56 246 GLY A O 1
ATOM 2001 N N . PRO A 1 247 ? -4.562 -11.095 27.699 1.00 54.75 247 PRO A N 1
ATOM 2002 C CA . PRO A 1 247 ? -5.807 -10.455 28.151 1.00 54.75 247 PRO A CA 1
ATOM 2003 C C . PRO A 1 247 ? -5.606 -8.998 28.615 1.00 54.75 247 PRO A C 1
ATOM 2005 O O . PRO A 1 247 ? -6.539 -8.200 28.592 1.00 54.75 247 PRO A O 1
ATOM 2008 N N . ASP A 1 248 ? -4.370 -8.612 28.944 1.00 68.69 248 ASP A N 1
ATOM 2009 C CA . ASP A 1 248 ? -4.058 -7.320 29.554 1.00 68.69 248 ASP A CA 1
ATOM 2010 C C . ASP A 1 248 ? -3.670 -6.209 28.571 1.00 68.69 248 ASP A C 1
ATOM 2012 O O . ASP A 1 248 ? -3.369 -5.102 29.003 1.00 68.69 248 ASP A O 1
ATOM 2016 N N . ARG A 1 249 ? -3.674 -6.421 27.246 1.00 76.38 249 ARG A N 1
ATOM 2017 C CA . ARG A 1 249 ? -3.227 -5.363 26.312 1.00 76.38 249 ARG A CA 1
ATOM 2018 C C . ARG A 1 249 ? -4.113 -4.119 26.325 1.00 76.38 249 ARG A C 1
ATOM 2020 O O . ARG A 1 249 ? -3.588 -3.011 26.382 1.00 76.38 249 ARG A O 1
ATOM 2027 N N . ILE A 1 250 ? -5.436 -4.283 26.281 1.00 80.81 250 ILE A N 1
ATOM 2028 C CA . ILE A 1 250 ? -6.362 -3.140 26.344 1.00 80.81 250 ILE A CA 1
ATOM 2029 C C . ILE A 1 250 ? -6.309 -2.498 27.738 1.00 80.81 250 ILE A C 1
ATOM 2031 O O . ILE A 1 250 ? -6.292 -1.274 27.832 1.00 80.81 250 ILE A O 1
ATOM 2035 N N . ASN A 1 251 ? -6.180 -3.300 28.802 1.00 86.00 251 ASN A N 1
ATOM 2036 C CA . ASN A 1 251 ? -5.966 -2.800 30.165 1.00 86.00 251 ASN A CA 1
ATOM 2037 C C . ASN A 1 251 ? -4.680 -1.968 30.278 1.00 86.00 251 ASN A C 1
ATOM 2039 O O . ASN A 1 251 ? -4.703 -0.892 30.865 1.00 86.00 251 ASN A O 1
ATOM 2043 N N . ASN A 1 252 ? -3.583 -2.412 29.663 1.00 87.00 252 ASN A N 1
ATOM 2044 C CA . ASN A 1 252 ? -2.315 -1.683 29.632 1.00 87.00 252 ASN A CA 1
ATOM 2045 C C . ASN A 1 252 ? -2.433 -0.368 28.856 1.00 87.00 252 ASN A C 1
ATOM 2047 O O . ASN A 1 252 ? -1.875 0.635 29.287 1.00 87.00 252 ASN A O 1
ATOM 2051 N N . ILE A 1 253 ? -3.184 -0.348 27.747 1.00 86.94 253 ILE A N 1
ATOM 2052 C CA . ILE A 1 253 ? -3.479 0.895 27.020 1.00 86.94 253 ILE A CA 1
ATOM 2053 C C . ILE A 1 253 ? -4.280 1.845 27.917 1.00 86.94 253 ILE A C 1
ATOM 2055 O O . ILE A 1 253 ? -3.917 3.009 28.031 1.00 86.94 253 ILE A O 1
ATOM 2059 N N . ILE A 1 254 ? -5.334 1.363 28.587 1.00 88.75 254 ILE A N 1
ATOM 2060 C CA . ILE A 1 254 ? -6.131 2.179 29.517 1.00 88.75 254 ILE A CA 1
ATOM 2061 C C . ILE A 1 254 ? -5.244 2.749 30.627 1.00 88.75 254 ILE A C 1
ATOM 2063 O O . ILE A 1 254 ? -5.273 3.955 30.849 1.00 88.75 254 ILE A O 1
ATOM 2067 N N . LYS A 1 255 ? -4.420 1.911 31.263 1.00 89.31 255 LYS A N 1
ATOM 2068 C CA . LYS A 1 255 ? -3.502 2.317 32.330 1.00 89.31 255 LYS A CA 1
ATOM 2069 C C . LYS A 1 255 ? -2.496 3.369 31.851 1.00 89.31 255 LYS A C 1
ATOM 2071 O O . LYS A 1 255 ? -2.357 4.404 32.489 1.00 89.31 255 LYS A O 1
ATOM 2076 N N . SER A 1 256 ? -1.858 3.148 30.699 1.00 89.31 256 SER A N 1
ATOM 2077 C CA . SER A 1 256 ? -0.925 4.113 30.095 1.00 89.31 256 SER A CA 1
ATOM 2078 C C . SER A 1 256 ? -1.605 5.454 29.818 1.00 89.31 256 SER A C 1
ATOM 2080 O O . SER A 1 256 ? -1.053 6.504 30.129 1.00 89.31 256 SER A O 1
ATOM 2082 N N . LEU A 1 257 ? -2.824 5.426 29.266 1.00 88.88 257 LEU A N 1
ATOM 2083 C CA . LEU A 1 257 ? -3.597 6.639 29.021 1.00 88.88 257 LEU A CA 1
ATOM 2084 C C . LEU A 1 257 ? -3.941 7.345 30.334 1.00 88.88 257 LEU A C 1
ATOM 2086 O O . LEU A 1 257 ? -3.864 8.566 30.384 1.00 88.88 257 LEU A O 1
ATOM 2090 N N . GLU A 1 258 ? -4.315 6.604 31.384 1.00 88.19 258 GLU A N 1
ATOM 2091 C CA . GLU A 1 258 ? -4.607 7.124 32.726 1.00 88.19 258 GLU A CA 1
ATOM 2092 C C . GLU A 1 258 ? -3.381 7.816 33.362 1.00 88.19 258 GLU A C 1
ATOM 2094 O O . GLU A 1 258 ? -3.528 8.937 33.860 1.00 88.19 258 GLU A O 1
ATOM 2099 N N . GLU A 1 259 ? -2.190 7.222 33.250 1.00 85.19 259 GLU A N 1
ATOM 2100 C CA . GLU A 1 259 ? -0.917 7.726 33.798 1.00 85.19 259 GLU A CA 1
ATOM 2101 C C . GLU A 1 259 ? -0.377 8.981 33.078 1.00 85.19 259 GLU A C 1
ATOM 2103 O O . GLU A 1 259 ? 0.189 9.867 33.722 1.00 85.19 259 GLU A O 1
ATOM 2108 N N . GLU A 1 260 ? -0.589 9.127 31.763 1.00 74.75 260 GLU A N 1
ATOM 2109 C CA . GLU A 1 260 ? -0.095 10.278 30.980 1.00 74.75 260 GLU A CA 1
ATOM 2110 C C . GLU A 1 260 ? -0.617 11.649 31.472 1.00 74.75 260 GLU A C 1
ATOM 2112 O O . GLU A 1 260 ? 0.077 12.660 31.335 1.00 74.75 260 GLU A O 1
ATOM 2117 N N . GLN A 1 261 ? -1.799 11.703 32.101 1.00 58.19 261 GLN A N 1
ATOM 2118 C CA . GLN A 1 261 ? -2.365 12.946 32.659 1.00 58.19 261 GLN A CA 1
ATOM 2119 C C . GLN A 1 261 ? -1.737 13.337 34.002 1.00 58.19 261 GLN A C 1
ATOM 2121 O O . GLN A 1 261 ? -1.571 14.528 34.243 1.00 58.19 261 GLN A O 1
ATOM 2126 N N . GLU A 1 262 ? -1.317 12.384 34.846 1.00 58.94 262 GLU A N 1
ATOM 2127 C CA . GLU A 1 262 ? -0.662 12.728 36.121 1.00 58.94 262 GLU A CA 1
ATOM 2128 C C . GLU A 1 262 ? 0.655 13.479 35.895 1.00 58.94 262 GLU A C 1
ATOM 2130 O O . GLU A 1 262 ? 1.060 14.303 36.710 1.00 58.94 262 GLU A O 1
ATOM 2135 N N . ILE A 1 263 ? 1.321 13.220 34.771 1.00 59.69 263 ILE A N 1
ATOM 2136 C CA . ILE A 1 263 ? 2.571 13.885 34.395 1.00 59.69 263 ILE A CA 1
ATOM 2137 C C . ILE A 1 263 ? 2.310 15.268 33.777 1.00 59.69 263 ILE A C 1
ATOM 2139 O O . ILE A 1 263 ? 3.144 16.161 33.925 1.00 59.69 263 ILE A O 1
ATOM 2143 N N . GLN A 1 264 ? 1.179 15.461 33.089 1.00 55.62 264 GLN A N 1
ATOM 2144 C CA . GLN A 1 264 ? 0.795 16.748 32.493 1.00 55.62 264 GLN A CA 1
ATOM 2145 C C . GLN A 1 264 ? 0.148 17.709 33.497 1.00 55.62 264 GLN A C 1
ATOM 2147 O O . GLN A 1 264 ? 0.344 18.907 33.364 1.00 55.62 264 GLN A O 1
ATOM 2152 N N . GLU A 1 265 ? -0.567 17.213 34.510 1.00 55.59 265 GLU A N 1
ATOM 2153 C CA . GLU A 1 265 ? -1.162 18.039 35.577 1.00 55.59 265 GLU A CA 1
ATOM 2154 C C . GLU A 1 265 ? -0.158 18.429 36.676 1.00 55.59 265 GLU A C 1
ATOM 2156 O O . GLU A 1 265 ? -0.409 19.352 37.447 1.00 55.59 265 GLU A O 1
ATOM 2161 N N . ARG A 1 266 ? 0.990 17.740 36.753 1.00 56.19 266 ARG A N 1
ATOM 2162 C CA . ARG A 1 266 ? 2.097 18.049 37.681 1.00 56.19 266 ARG A CA 1
ATOM 2163 C C . ARG A 1 266 ? 3.166 18.988 37.098 1.00 56.19 266 ARG A C 1
ATOM 2165 O O . ARG A 1 266 ? 4.140 19.269 37.796 1.00 56.19 266 ARG A O 1
ATOM 2172 N N . LYS A 1 267 ? 3.035 19.423 35.842 1.00 47.28 267 LYS A N 1
ATOM 2173 C CA . LYS A 1 267 ? 3.950 20.358 35.162 1.00 47.28 267 LYS A CA 1
ATOM 2174 C C . LYS A 1 267 ? 3.271 21.696 34.927 1.00 47.28 267 LYS A C 1
ATOM 2176 O O . LYS A 1 267 ? 3.996 22.709 35.014 1.00 47.28 267 LYS A O 1
#

Foldseek 3Di:
DVVVVVVVVVVVVLLLVLLVCVLPDDDPDPPDDDDDPVVVVVVVVSVVSSVVSNVVCVVPVLVLLCCLVVCVVPVDCSNVVSLLSQLQDQPDDLSNLLSSLNSLLSNLDPSSLVSLVSSCVHPSNNLSSLLSNLVNVVLVVSLVSCLVVLVLLNCAVPPSNLVSLLVQCVDPDLVSNLSSLVSQVNNVPDDLVSSLVSLLVQCLPPDLVSNLVSLLVNCVSQQQVCLVSLVVSLVRQPDPVNVVVPSCSSVVSNVVSVVVVVVVVVD

Sequence (267 aa):
MFNRKMEIEKKLLSLYFAIFFILNVSNLKSDNKKNGENKGIERDKYIEEVIRLKQEIYNKPALIRDLSSVWKRTKDDRILNLYETILLKENLSYEMVWEAAWGLYFIGTNETKEILKKGLTNKFGRPVCAVMLAKMGEVELAGRIIVEEKAYDFCRGTKELIPYVKEGLKDKDDKVKYTAVNVLFSCKEVDKESLKKALIELLNSKIPQIRWRAAGDLGSIMGKAAIPYLKKALNYSVSEEDKNYGPDRINNIIKSLEEEQEIQERK

pLDDT: mean 80.51, std 16.75, range [37.12, 98.12]